Protein AF-A0AAD4T5L2-F1 (afdb_monomer)

Organism: NCBI:txid357466

Secondary structure (DSSP, 8-state):
--SS-HHHHHHHHHHHHHTTSS-HHHHHHHHHHHHHHHHHTTTTT--S--GGGGGGTT-HHHHHHHHHHHHHH-------SSTTS---SPPTT-S-----STTTT-HHHHH-TTBSBSS--SS---SS-TTTTHHHHHTT--TTS-------------S------------------

Sequence (177 aa):
MVPFRYEKFLEDLIFLVESGDIPMSRIDDAVERILRVKFIAGLFEHPLTDRSLLDTMGSKIHREFAREAVRKSLVLLKNGKDPNKPFLPLDRSARRILVAGSHADDLGYQCGGWTMTWHGSSGNITTGMLYRFYCKELLKLKPEDEYFCYCLFGKFFKDKPVLQCRKRTISSNIVPI

Solvent-accessible surface area (backbone atoms only — not comparable to full-atom values): 11724 Å² total; per-residue (Å²): 136,75,90,79,62,48,66,62,51,48,54,56,50,51,51,34,40,77,72,56,80,38,54,67,70,61,52,50,55,54,50,49,56,53,49,51,52,40,59,77,68,41,40,82,84,52,75,64,86,69,73,85,54,58,71,61,64,83,23,70,67,61,43,55,51,52,54,49,50,54,64,69,66,63,78,85,87,75,54,57,92,46,93,92,50,65,55,68,81,73,73,88,82,60,92,75,81,90,48,55,67,90,45,25,88,18,50,16,62,72,63,33,52,72,45,101,39,72,77,29,51,74,38,84,72,65,89,84,66,78,59,83,47,62,62,47,58,78,66,73,63,57,98,86,54,94,80,42,39,65,60,89,69,91,72,93,76,80,86,80,80,86,75,81,79,81,78,82,78,83,77,91,73,87,77,92,130

InterPro domains:
  IPR017853 Glycoside hydrolase superfamily [SSF51445] (1-73)
  IPR036881 Glycoside hydrolase family 3 C-terminal domain superfamily [G3DSA:3.40.50.1700] (60-141)
  IPR036881 Glycoside hydrolase family 3 C-terminal domain superfamily [SSF52279] (74-128)
  IPR036962 Glycoside hydrolase, family 3, N-terminal domain superfamily [G3DSA:3.20.20.300] (1-58)
  IPR051915 Cellulose Degradation Glycosyl Hydrolase 3 [PTHR30620] (1-129)

pLDDT: mean 75.11, std 26.88, range [22.42, 98.75]

Structure (mmCIF, N/CA/C/O backbone):
data_AF-A0AAD4T5L2-F1
#
_entry.id   AF-A0AAD4T5L2-F1
#
loop_
_atom_site.group_PDB
_atom_site.id
_atom_site.type_symbol
_atom_site.label_atom_id
_atom_site.label_alt_id
_atom_site.label_comp_id
_atom_site.label_asym_id
_atom_site.label_entity_id
_atom_site.label_seq_id
_atom_site.pdbx_PDB_ins_code
_atom_site.Cartn_x
_atom_site.Cartn_y
_atom_site.Cartn_z
_atom_site.occupancy
_atom_site.B_iso_or_equiv
_atom_site.auth_seq_id
_atom_site.auth_comp_id
_atom_site.auth_asym_id
_atom_site.auth_atom_id
_atom_site.pdbx_PDB_model_num
ATOM 1 N N . MET A 1 1 ? -9.424 9.076 10.962 1.00 91.31 1 MET A N 1
ATOM 2 C CA . MET A 1 1 ? -8.771 8.085 11.845 1.00 91.31 1 MET A CA 1
ATOM 3 C C . MET A 1 1 ? -7.844 8.857 12.760 1.00 91.31 1 MET A C 1
ATOM 5 O O . MET A 1 1 ? -7.012 9.582 12.234 1.00 91.31 1 MET A O 1
ATOM 9 N N . VAL A 1 2 ? -8.044 8.797 14.077 1.00 96.06 2 VAL A N 1
ATOM 10 C CA . VAL A 1 2 ? -7.238 9.543 15.059 1.00 96.06 2 VAL A CA 1
ATOM 11 C C . VAL A 1 2 ? -6.119 8.621 15.559 1.00 96.06 2 VAL A C 1
ATOM 13 O O . VAL A 1 2 ? -6.436 7.664 16.256 1.00 96.06 2 VAL A O 1
ATOM 16 N N . PRO A 1 3 ? -4.840 8.851 15.201 1.00 96.69 3 PRO A N 1
ATOM 17 C CA . PRO A 1 3 ? -3.765 7.915 15.544 1.00 96.69 3 PRO A CA 1
ATOM 18 C C . PRO A 1 3 ? -3.041 8.239 16.860 1.00 96.69 3 PRO A C 1
ATOM 20 O O . PRO A 1 3 ? -2.418 7.352 17.427 1.00 96.69 3 PRO A O 1
ATOM 23 N N . PHE A 1 4 ? -3.095 9.489 17.343 1.00 97.06 4 PHE A N 1
ATOM 24 C CA . PHE A 1 4 ? -2.273 9.935 18.484 1.00 97.06 4 PHE A CA 1
ATOM 25 C C . PHE A 1 4 ? -3.088 10.425 19.683 1.00 97.06 4 PHE A C 1
ATOM 27 O O . PHE A 1 4 ? -2.778 10.088 20.816 1.00 97.06 4 PHE A O 1
ATOM 34 N N . ARG A 1 5 ? -4.142 11.218 19.455 1.00 97.38 5 ARG A N 1
ATOM 35 C CA . ARG A 1 5 ? -4.942 11.847 20.523 1.00 97.38 5 ARG A CA 1
ATOM 36 C C . ARG A 1 5 ? -6.268 11.120 20.750 1.00 97.38 5 ARG A C 1
ATOM 38 O O . ARG A 1 5 ? -7.320 11.753 20.763 1.00 97.38 5 ARG A O 1
ATOM 45 N N . TYR A 1 6 ? -6.224 9.792 20.834 1.00 97.69 6 TYR A N 1
ATOM 46 C CA . TYR A 1 6 ? -7.439 8.981 20.935 1.00 97.69 6 TYR A CA 1
ATOM 47 C C . TYR A 1 6 ? -8.159 9.175 22.277 1.00 97.69 6 TYR A C 1
ATOM 49 O O . TYR A 1 6 ? -9.379 9.138 22.292 1.00 97.69 6 TYR A O 1
ATOM 57 N N . GLU A 1 7 ? -7.439 9.454 23.367 1.00 97.94 7 GLU A N 1
ATOM 58 C CA . GLU A 1 7 ? -8.030 9.707 24.694 1.00 97.94 7 GLU A CA 1
ATOM 59 C C . GLU A 1 7 ? -8.943 10.929 24.661 1.00 97.94 7 GLU A C 1
ATOM 61 O O . GLU A 1 7 ? -10.137 10.811 24.912 1.00 97.94 7 GLU A O 1
ATOM 66 N N . LYS A 1 8 ? -8.419 12.069 24.188 1.00 98.00 8 LYS A N 1
ATOM 67 C CA . LYS A 1 8 ? -9.228 13.277 23.999 1.00 98.00 8 LYS A CA 1
ATOM 68 C C . LYS A 1 8 ? -10.408 13.041 23.051 1.00 98.00 8 LYS A C 1
ATOM 70 O O . LYS A 1 8 ? -11.500 13.535 23.287 1.00 98.00 8 LYS A O 1
ATOM 75 N N . PHE A 1 9 ? -10.192 12.296 21.967 1.00 98.25 9 PHE A N 1
ATOM 76 C CA . PHE A 1 9 ? -11.279 11.967 21.047 1.00 98.25 9 PHE A CA 1
ATOM 77 C C . PHE A 1 9 ? -12.396 11.169 21.738 1.00 98.25 9 PHE A C 1
ATOM 79 O O . PHE A 1 9 ? -13.563 11.417 21.457 1.00 98.25 9 PHE A O 1
ATOM 86 N N . LEU A 1 10 ? -12.053 10.230 22.624 1.00 97.94 10 LEU A N 1
ATOM 87 C CA . LEU A 1 10 ? -13.030 9.457 23.389 1.00 97.94 10 LEU A CA 1
ATOM 88 C C . LEU A 1 10 ? -13.766 10.333 24.404 1.00 97.94 10 LEU A C 1
ATOM 90 O O . LEU A 1 10 ? -14.987 10.256 24.462 1.00 97.94 10 LEU A O 1
ATOM 94 N N . GLU A 1 11 ? -13.051 11.178 25.149 1.00 98.31 11 GLU A N 1
ATOM 95 C CA . GLU A 1 11 ? -13.644 12.132 26.098 1.00 98.31 11 GLU A CA 1
ATOM 96 C C . GLU A 1 11 ? -14.659 13.051 25.407 1.00 98.31 11 GLU A C 1
ATOM 98 O O . GLU A 1 11 ? -15.818 13.109 25.815 1.00 98.31 11 GLU A O 1
ATOM 103 N N . ASP A 1 12 ? -14.243 13.706 24.316 1.00 98.31 12 ASP A N 1
ATOM 104 C CA . ASP A 1 12 ? -15.096 14.614 23.547 1.00 98.31 12 ASP A CA 1
ATOM 105 C C . ASP A 1 12 ? -16.308 13.858 22.957 1.00 98.31 12 ASP A C 1
ATOM 107 O O . ASP A 1 12 ? -17.428 14.367 22.967 1.00 98.31 12 ASP A O 1
ATOM 111 N N . LEU A 1 13 ? -16.114 12.629 22.458 1.00 98.25 13 LEU A N 1
ATOM 112 C CA . LEU A 1 13 ? -17.194 11.825 21.879 1.00 98.25 13 LEU A CA 1
ATOM 113 C C . LEU A 1 13 ? -18.214 11.371 22.931 1.00 98.25 13 LEU A C 1
ATOM 115 O O . LEU A 1 13 ? -19.411 11.437 22.665 1.00 98.25 13 LEU A O 1
ATOM 119 N N . ILE A 1 14 ? -17.757 10.912 24.098 1.00 98.19 14 ILE A N 1
ATOM 120 C CA . ILE A 1 14 ? -18.635 10.510 25.205 1.00 98.19 14 ILE A CA 1
ATOM 121 C C . ILE A 1 14 ? -19.451 11.715 25.665 1.00 98.19 14 ILE A C 1
ATOM 123 O O . ILE A 1 14 ? -20.673 11.621 25.732 1.00 98.19 14 ILE A O 1
ATOM 127 N N . PHE A 1 15 ? -18.795 12.860 25.874 1.00 98.44 15 PHE A N 1
ATOM 128 C CA . PHE A 1 15 ? -19.468 14.096 26.261 1.00 98.44 15 PHE A CA 1
ATOM 129 C C . PHE A 1 15 ? -20.584 14.479 25.279 1.00 98.44 15 PHE A C 1
ATOM 131 O O . PHE A 1 15 ? -21.691 14.782 25.709 1.00 98.44 15 PHE A O 1
ATOM 138 N N . LEU A 1 16 ? -20.326 14.417 23.967 1.00 98.50 16 LEU A N 1
ATOM 139 C CA . LEU A 1 16 ? -21.318 14.751 22.936 1.00 98.50 16 LEU A CA 1
ATOM 140 C C . LEU A 1 16 ? -22.499 13.770 22.876 1.00 98.50 16 LEU A C 1
ATOM 142 O O . LEU A 1 16 ? -23.595 14.134 22.453 1.00 98.50 16 LEU A O 1
ATOM 146 N N . VAL A 1 17 ? -22.283 12.511 23.254 1.00 98.31 17 VAL A N 1
ATOM 147 C CA . VAL A 1 17 ? -23.362 11.522 23.355 1.00 98.31 17 VAL A CA 1
ATOM 148 C C . VAL A 1 17 ? -24.198 11.774 24.610 1.00 98.31 17 VAL A C 1
ATOM 150 O O . VAL A 1 17 ? -25.425 11.772 24.540 1.00 98.31 17 VAL A O 1
ATOM 153 N N . GLU A 1 18 ? -23.548 12.045 25.743 1.00 98.06 18 GLU A N 1
ATOM 154 C CA . GLU A 1 18 ? -24.206 12.346 27.021 1.00 98.06 18 GLU A CA 1
ATOM 155 C C . GLU A 1 18 ? -24.965 13.682 26.997 1.00 98.06 18 GLU A C 1
ATOM 157 O O . GLU A 1 18 ? -26.032 13.788 27.602 1.00 98.06 18 GLU A O 1
ATOM 162 N N . SER A 1 19 ? -24.467 14.683 26.262 1.00 97.94 19 SER A N 1
ATOM 163 C CA . SER A 1 19 ? -25.152 15.966 26.044 1.00 97.94 19 SER A CA 1
ATOM 164 C C . SER A 1 19 ? -26.348 15.859 25.089 1.00 97.94 19 SER A C 1
ATOM 166 O O . SER A 1 19 ? -27.165 16.778 25.026 1.00 97.94 19 SER A O 1
ATOM 168 N N . GLY A 1 20 ? -26.469 14.749 24.353 1.00 97.62 20 GLY A N 1
ATOM 169 C CA . GLY A 1 20 ? -27.510 14.525 23.349 1.00 97.62 20 GLY A CA 1
ATOM 170 C C . GLY A 1 20 ? 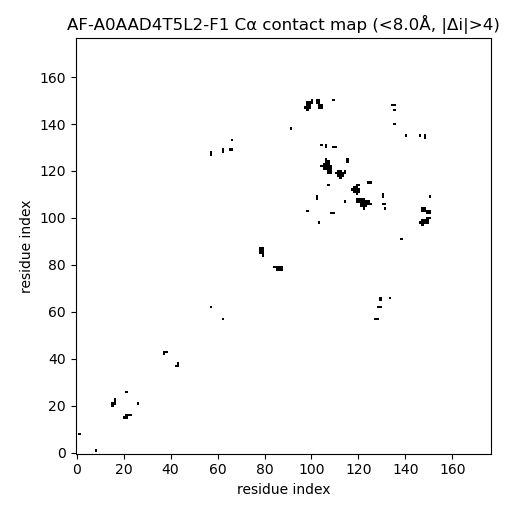-27.221 15.145 21.978 1.00 97.62 20 GLY A C 1
ATOM 171 O O . GLY A 1 20 ? -28.047 15.007 21.074 1.00 97.62 20 GLY A O 1
ATOM 172 N N . ASP A 1 21 ? -26.057 15.776 21.788 1.00 98.38 21 ASP A N 1
ATOM 173 C CA . ASP A 1 21 ? -25.636 16.332 20.495 1.00 98.38 21 ASP A CA 1
ATOM 174 C C . ASP A 1 21 ? -25.391 15.230 19.450 1.00 98.38 21 ASP A C 1
ATOM 176 O O . ASP A 1 21 ? -25.604 15.428 18.249 1.00 98.38 21 ASP A O 1
ATOM 180 N N . ILE A 1 22 ? -24.967 14.043 19.900 1.00 98.25 22 ILE A N 1
ATOM 181 C CA . ILE A 1 22 ? -24.859 12.832 19.085 1.00 98.25 22 ILE A CA 1
ATOM 182 C C . ILE A 1 22 ? -25.854 11.790 19.609 1.00 98.25 22 ILE A C 1
ATOM 184 O O . ILE A 1 22 ? -25.686 11.279 20.715 1.00 98.25 22 ILE A O 1
ATOM 188 N N . PRO A 1 23 ? -26.870 11.397 18.819 1.00 98.38 23 PRO A N 1
ATOM 189 C CA . PRO A 1 23 ? -27.827 10.394 19.262 1.00 98.38 23 PRO A CA 1
ATOM 190 C C . PRO A 1 23 ? -27.178 9.006 19.344 1.00 98.38 23 PRO A C 1
ATOM 192 O O . PRO A 1 23 ? -26.398 8.627 18.467 1.00 98.38 23 PRO A O 1
ATOM 195 N N . MET A 1 24 ? -27.578 8.199 20.333 1.00 98.38 24 MET A N 1
ATOM 196 C CA . MET A 1 24 ? -27.096 6.815 20.489 1.00 98.38 24 MET A CA 1
ATOM 197 C C . MET A 1 24 ? -27.285 5.961 19.232 1.00 98.38 24 MET A C 1
ATOM 199 O O . MET A 1 24 ? -26.399 5.190 18.879 1.00 98.38 24 MET A O 1
ATOM 203 N N . SER A 1 25 ? -28.361 6.182 18.472 1.00 98.56 25 SER A N 1
ATOM 204 C CA . SER A 1 25 ? -28.602 5.491 17.197 1.00 98.56 25 SER A CA 1
ATOM 205 C C . SER A 1 25 ? -27.483 5.698 16.168 1.00 98.56 25 SER A C 1
ATOM 207 O O . SER A 1 25 ? -27.239 4.831 15.329 1.00 98.56 25 SER A O 1
ATOM 209 N N . ARG A 1 26 ? -26.764 6.828 16.231 1.00 98.50 26 ARG A N 1
ATOM 210 C CA . ARG A 1 26 ? -25.598 7.093 15.380 1.00 98.50 26 ARG A CA 1
ATOM 211 C C . ARG A 1 26 ? -24.377 6.281 15.808 1.00 98.50 26 ARG A C 1
ATOM 213 O O . ARG A 1 26 ? -23.588 5.892 14.942 1.00 98.50 26 ARG A O 1
ATOM 220 N N . ILE A 1 27 ? -24.213 6.056 17.112 1.00 98.50 27 ILE A N 1
ATOM 221 C CA . ILE A 1 27 ? -23.166 5.192 17.666 1.00 98.50 27 ILE A CA 1
ATOM 222 C C . ILE A 1 27 ? -23.470 3.739 17.308 1.00 98.50 27 ILE A C 1
ATOM 224 O O . ILE A 1 27 ? -22.590 3.058 16.784 1.00 98.50 27 ILE A O 1
ATOM 228 N N . ASP A 1 28 ? -24.719 3.310 17.477 1.00 98.69 28 ASP A N 1
ATOM 229 C CA . ASP A 1 28 ? -25.162 1.954 17.158 1.00 98.69 28 ASP A CA 1
ATOM 230 C C . ASP A 1 28 ? -24.956 1.623 15.672 1.00 98.69 28 ASP A C 1
ATOM 232 O O . ASP A 1 28 ? -24.330 0.610 15.370 1.00 98.69 28 ASP A O 1
ATOM 236 N N . ASP A 1 29 ? -25.349 2.501 14.733 1.00 98.75 29 ASP A N 1
ATOM 237 C CA . ASP A 1 29 ? -25.090 2.297 13.291 1.00 98.75 29 ASP A CA 1
ATOM 238 C C . ASP A 1 29 ? -23.583 2.196 12.982 1.00 98.75 29 ASP A C 1
ATOM 240 O O . ASP A 1 29 ? -23.152 1.350 12.191 1.00 98.75 29 ASP A O 1
ATOM 244 N N . ALA A 1 30 ? -22.751 3.031 13.615 1.00 98.56 30 ALA A N 1
ATOM 245 C CA . ALA A 1 30 ? -21.305 2.993 13.407 1.00 98.56 30 ALA A CA 1
ATOM 246 C C . ALA A 1 30 ? -20.684 1.691 13.942 1.00 98.56 30 ALA A C 1
ATOM 248 O O . ALA A 1 30 ? -19.882 1.057 13.248 1.00 98.56 30 ALA A O 1
ATOM 249 N N . VAL A 1 31 ? -21.066 1.276 15.153 1.00 98.56 31 VAL A N 1
ATOM 250 C CA . VAL A 1 31 ? -20.590 0.042 15.787 1.00 98.56 31 VAL A CA 1
ATOM 251 C C . VAL A 1 31 ? -21.088 -1.179 15.021 1.00 98.56 31 VAL A C 1
ATOM 253 O O . VAL A 1 31 ? -20.289 -2.074 14.749 1.00 98.56 31 VAL A O 1
ATOM 256 N N . GLU A 1 32 ? -22.348 -1.198 14.584 1.00 98.69 32 GLU A N 1
ATOM 257 C CA . GLU A 1 32 ? -22.917 -2.289 13.791 1.00 98.69 32 GLU A CA 1
ATOM 258 C C . GLU A 1 32 ? -22.115 -2.507 12.503 1.00 98.69 32 GLU A C 1
ATOM 260 O O . GLU A 1 32 ? -21.731 -3.635 12.194 1.00 98.69 32 GLU A O 1
ATOM 265 N N . ARG A 1 33 ? -21.773 -1.438 11.773 1.00 98.62 33 ARG A N 1
ATOM 266 C CA . ARG A 1 33 ? -20.951 -1.534 10.552 1.00 98.62 33 ARG A CA 1
ATOM 267 C C . ARG A 1 33 ? -19.551 -2.075 10.835 1.00 98.62 33 ARG A C 1
ATOM 269 O O . ARG A 1 33 ? -19.053 -2.895 10.062 1.00 98.62 33 ARG A O 1
ATOM 276 N N . ILE A 1 34 ? -18.922 -1.640 11.929 1.00 98.56 34 ILE A N 1
ATOM 277 C CA . ILE A 1 34 ? -17.593 -2.122 12.335 1.00 98.56 34 ILE A CA 1
ATOM 278 C C . ILE A 1 34 ? -17.656 -3.608 12.697 1.00 98.56 34 ILE A C 1
ATOM 280 O O . ILE A 1 34 ? -16.848 -4.396 12.203 1.00 98.56 34 ILE A O 1
ATOM 284 N N . LEU A 1 35 ? -18.615 -4.005 13.536 1.00 98.62 35 LEU A N 1
ATOM 285 C CA . LEU A 1 35 ? -18.779 -5.391 13.968 1.00 98.62 35 LEU A CA 1
ATOM 286 C C . LEU A 1 35 ? -19.148 -6.301 12.798 1.00 98.62 35 LEU A C 1
ATOM 288 O O . LEU A 1 35 ? -18.556 -7.367 12.662 1.00 98.62 35 LEU A O 1
ATOM 292 N N . ARG A 1 36 ? -20.034 -5.859 11.900 1.00 98.56 36 ARG A N 1
ATOM 293 C CA . ARG A 1 36 ? -20.406 -6.597 10.687 1.00 98.56 36 ARG A CA 1
ATOM 294 C C . ARG A 1 36 ? -19.180 -6.967 9.857 1.00 98.56 36 ARG A C 1
ATOM 296 O O . ARG A 1 36 ? -19.035 -8.125 9.483 1.00 98.56 36 ARG A O 1
ATOM 303 N N . VAL A 1 37 ? -18.277 -6.017 9.600 1.00 98.44 37 VAL A N 1
ATOM 304 C CA . VAL A 1 37 ? -17.039 -6.298 8.850 1.00 98.44 37 VAL A CA 1
ATOM 305 C C . VAL A 1 37 ? -16.133 -7.265 9.615 1.00 98.44 37 VAL A C 1
ATOM 307 O O . VAL A 1 37 ? -15.583 -8.174 9.001 1.00 98.44 37 VAL A O 1
ATOM 310 N N . LYS A 1 38 ? -16.008 -7.126 10.943 1.00 98.31 38 LYS A N 1
ATOM 311 C CA . LYS A 1 38 ? -15.204 -8.047 11.767 1.00 98.31 38 LYS A CA 1
ATOM 312 C C . LYS A 1 38 ? -15.739 -9.483 11.743 1.00 98.31 38 LYS A C 1
ATOM 314 O O . LYS A 1 38 ? -14.935 -10.405 11.645 1.00 98.31 38 LYS A O 1
ATOM 319 N N . PHE A 1 39 ? -17.060 -9.666 11.786 1.00 98.31 39 PHE A N 1
ATOM 320 C CA . PHE A 1 39 ? -17.694 -10.982 11.664 1.00 98.31 39 PHE A CA 1
ATOM 321 C C . PHE A 1 39 ? -17.537 -11.568 10.258 1.00 98.31 39 PHE A C 1
ATOM 323 O O . PHE A 1 39 ? -17.114 -12.708 10.124 1.00 98.31 39 PHE A O 1
ATOM 330 N N . ILE A 1 40 ? -17.802 -10.788 9.202 1.00 98.06 40 ILE A N 1
ATOM 331 C CA . ILE A 1 40 ? -17.638 -11.255 7.811 1.00 98.06 40 ILE A CA 1
ATOM 332 C C . ILE A 1 40 ? -16.184 -11.661 7.526 1.00 98.06 40 ILE A C 1
ATOM 334 O O . ILE A 1 40 ? -15.946 -12.625 6.805 1.00 98.06 40 ILE A O 1
ATOM 338 N N . ALA A 1 41 ? -15.213 -10.942 8.091 1.00 97.31 41 ALA A N 1
ATOM 339 C CA . ALA A 1 41 ? -13.794 -11.248 7.939 1.00 97.31 41 ALA A CA 1
ATOM 340 C C . ALA A 1 41 ? -13.312 -12.439 8.795 1.00 97.31 41 ALA A C 1
ATOM 342 O O . ALA A 1 41 ? -12.141 -12.797 8.693 1.00 97.31 41 ALA A O 1
ATOM 343 N N . GLY A 1 42 ? -14.165 -13.026 9.647 1.00 97.44 42 GLY A N 1
ATOM 344 C CA . GLY A 1 42 ? -13.790 -14.126 10.546 1.00 97.44 42 GLY A CA 1
ATOM 345 C C . GLY A 1 42 ? -12.795 -13.725 11.641 1.00 97.44 42 GLY A C 1
ATOM 346 O O . GLY A 1 42 ? -12.029 -14.556 12.127 1.00 97.44 42 GLY A O 1
ATOM 347 N N . LEU A 1 43 ? -12.744 -12.436 12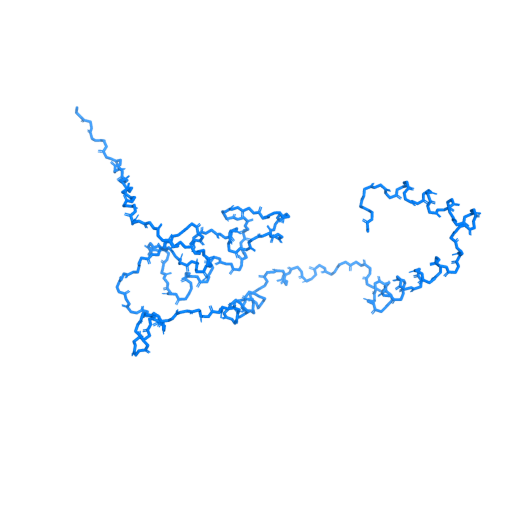.007 1.00 97.44 43 LEU A N 1
ATOM 348 C CA . LEU A 1 43 ? -11.741 -11.918 12.945 1.00 97.44 43 LEU A CA 1
ATOM 3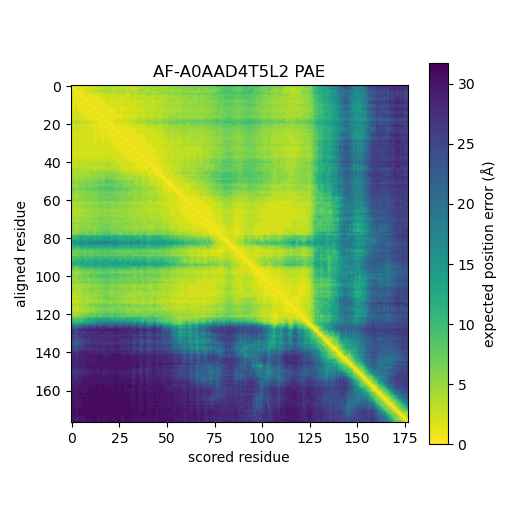49 C C . LEU A 1 43 ? -11.968 -12.417 14.382 1.00 97.44 43 LEU A C 1
ATOM 351 O O . LEU A 1 43 ? -11.036 -12.417 15.182 1.00 97.44 43 LEU A O 1
ATOM 355 N N . PHE A 1 44 ? -13.193 -12.827 14.723 1.00 97.56 44 PHE A N 1
ATOM 356 C CA . PHE A 1 44 ? -13.507 -13.395 16.036 1.00 97.56 44 PHE A CA 1
ATOM 357 C C . PHE A 1 44 ? -13.055 -14.858 16.151 1.00 97.56 44 PHE A C 1
ATOM 359 O O . PHE A 1 44 ? -12.613 -15.274 17.219 1.00 97.56 44 PHE A O 1
ATOM 366 N N . GLU A 1 45 ? -13.102 -15.615 15.054 1.00 97.62 45 GLU A N 1
ATOM 367 C CA . GLU A 1 45 ? -12.645 -17.005 14.967 1.00 97.62 45 GLU A CA 1
ATOM 368 C C . GLU A 1 45 ? -11.120 -17.094 14.824 1.00 97.62 45 GLU A C 1
ATOM 370 O O . GLU A 1 45 ? -10.481 -17.973 15.407 1.00 97.62 45 GLU A O 1
ATOM 375 N N . HIS A 1 46 ? -10.523 -16.158 14.081 1.00 96.25 46 HIS A N 1
ATOM 376 C CA . HIS A 1 46 ? -9.085 -16.095 13.813 1.00 96.25 46 HIS A CA 1
ATOM 377 C C . HIS A 1 46 ? -8.490 -14.734 14.220 1.00 96.25 46 HIS A C 1
ATOM 379 O O . HIS A 1 46 ? -8.074 -13.948 13.366 1.00 96.25 46 HIS A O 1
ATOM 385 N N . PRO A 1 47 ? -8.415 -14.428 15.530 1.00 95.56 47 PRO A N 1
ATOM 386 C CA . PRO A 1 47 ? -7.981 -13.113 16.010 1.00 95.56 47 PRO A CA 1
ATOM 387 C C . PRO A 1 47 ? -6.468 -12.879 15.906 1.00 95.56 47 PRO A C 1
ATOM 389 O O . PRO A 1 47 ? -6.004 -11.750 16.070 1.00 95.56 47 PRO A O 1
ATOM 392 N N . LEU A 1 48 ? -5.683 -13.935 15.674 1.00 96.12 48 LEU A N 1
ATOM 393 C CA . LEU A 1 48 ? -4.223 -13.892 15.629 1.00 96.12 48 LEU A CA 1
ATOM 394 C C . LEU A 1 48 ? -3.701 -14.219 14.232 1.00 96.12 48 LEU A C 1
ATOM 396 O O . LEU A 1 48 ? -4.332 -14.934 13.459 1.00 96.12 48 LEU A O 1
ATOM 400 N N . THR A 1 49 ? -2.506 -13.709 13.934 1.00 93.69 49 THR A N 1
ATOM 401 C CA . THR A 1 49 ? -1.835 -13.977 12.660 1.00 93.69 49 THR A CA 1
ATOM 402 C C . THR A 1 49 ? -1.375 -15.431 12.557 1.00 93.69 49 THR A C 1
ATOM 404 O O . THR A 1 49 ? -0.844 -15.993 13.521 1.00 93.69 49 THR A O 1
ATOM 407 N N . ASP A 1 50 ? -1.512 -16.015 11.369 1.00 94.19 50 ASP A N 1
ATOM 408 C CA . ASP A 1 50 ? -0.925 -17.310 11.052 1.00 94.19 50 ASP A CA 1
ATOM 409 C C . ASP A 1 50 ? 0.545 -17.140 10.642 1.00 94.19 50 ASP A C 1
ATOM 411 O O . ASP A 1 50 ? 0.880 -16.592 9.589 1.00 94.19 50 ASP A O 1
ATOM 415 N N . ARG A 1 51 ? 1.447 -17.638 11.491 1.00 93.44 51 ARG A N 1
ATOM 416 C CA . ARG A 1 51 ? 2.895 -17.578 11.256 1.00 93.44 51 ARG A CA 1
ATOM 417 C C . ARG A 1 51 ? 3.357 -18.501 10.128 1.00 93.44 51 ARG A C 1
ATOM 419 O O . ARG A 1 51 ? 4.451 -18.284 9.616 1.00 93.44 51 ARG A O 1
ATOM 426 N N . SER A 1 52 ? 2.552 -19.484 9.718 1.00 95.19 52 SER A N 1
ATOM 427 C CA . SER A 1 52 ? 2.873 -20.357 8.582 1.00 95.19 52 SER A CA 1
ATOM 428 C C . SER A 1 52 ? 2.965 -19.580 7.260 1.00 95.19 52 SER A C 1
ATOM 430 O O . SER A 1 52 ? 3.680 -19.979 6.344 1.00 95.19 52 SER A O 1
ATOM 432 N N . LEU A 1 53 ? 2.310 -18.416 7.181 1.00 92.38 53 LEU A N 1
ATOM 433 C CA . LEU A 1 53 ? 2.257 -17.585 5.981 1.00 92.38 53 LEU A CA 1
ATOM 434 C C . LEU A 1 53 ? 3.481 -16.680 5.795 1.00 92.38 53 LEU A C 1
ATOM 436 O O . LEU A 1 53 ? 3.553 -15.974 4.790 1.00 92.38 53 LEU A O 1
ATOM 440 N N . LEU A 1 54 ? 4.451 -16.669 6.714 1.00 89.19 54 LEU A N 1
ATOM 441 C CA . LEU A 1 54 ? 5.615 -15.778 6.620 1.00 89.19 54 LEU A CA 1
ATOM 442 C C . LEU A 1 54 ? 6.401 -15.963 5.314 1.00 89.19 54 LEU A C 1
ATOM 444 O O . LEU A 1 54 ? 6.808 -14.973 4.705 1.00 89.19 54 LEU A O 1
ATOM 448 N N . ASP A 1 55 ? 6.514 -17.198 4.827 1.00 88.94 55 ASP A N 1
ATOM 449 C CA . ASP A 1 55 ? 7.218 -17.523 3.579 1.00 88.94 55 ASP A CA 1
ATOM 450 C C . ASP A 1 55 ? 6.505 -16.994 2.320 1.00 88.94 55 ASP A C 1
ATOM 452 O O . ASP A 1 55 ? 7.090 -16.918 1.234 1.00 88.94 55 ASP A O 1
ATOM 456 N N . THR A 1 56 ? 5.237 -16.581 2.442 1.00 89.25 56 THR A N 1
ATOM 457 C CA . THR A 1 56 ? 4.508 -15.936 1.340 1.00 89.25 56 THR A CA 1
ATOM 458 C C . THR A 1 56 ? 4.996 -14.506 1.088 1.00 89.25 56 THR A C 1
ATOM 460 O O . THR A 1 56 ? 4.884 -13.999 -0.039 1.00 89.25 56 THR A O 1
ATOM 463 N N . MET A 1 57 ? 5.583 -13.850 2.097 1.00 85.38 57 MET A N 1
ATOM 464 C CA . MET A 1 57 ? 6.090 -12.489 1.963 1.00 85.38 57 MET A CA 1
ATOM 465 C C . MET A 1 57 ? 7.263 -12.445 0.990 1.00 85.38 57 MET A C 1
ATOM 467 O O . MET A 1 57 ? 8.283 -13.108 1.154 1.00 85.38 57 MET A O 1
ATOM 471 N N . GLY A 1 58 ? 7.106 -11.649 -0.067 1.00 79.38 58 GLY A N 1
ATOM 472 C CA . GLY A 1 58 ? 8.118 -11.534 -1.110 1.00 79.38 58 GLY A CA 1
ATOM 473 C C . GLY A 1 58 ? 8.381 -12.838 -1.867 1.00 79.38 58 GLY A C 1
ATOM 474 O O . GLY A 1 58 ? 9.437 -12.935 -2.484 1.00 79.38 58 GLY A O 1
ATOM 475 N N . SER A 1 59 ? 7.472 -13.822 -1.847 1.00 86.44 59 SER A N 1
ATOM 476 C CA . SER A 1 59 ? 7.645 -15.117 -2.522 1.00 86.44 59 SER A CA 1
ATOM 477 C C . SER A 1 59 ? 7.972 -14.980 -4.019 1.00 86.44 59 SER A C 1
ATOM 479 O O . SER A 1 59 ? 7.653 -13.981 -4.672 1.00 86.44 59 SER A O 1
ATOM 481 N N . LYS A 1 60 ? 8.601 -16.009 -4.606 1.00 85.56 60 LYS A N 1
ATOM 482 C CA . LYS A 1 60 ? 8.955 -16.009 -6.038 1.00 85.56 60 LYS A CA 1
ATOM 483 C C . LYS A 1 60 ? 7.728 -15.800 -6.933 1.00 85.56 60 LYS A C 1
ATOM 485 O O . LYS A 1 60 ? 7.809 -15.028 -7.882 1.00 85.56 60 LYS A O 1
ATOM 490 N N . ILE A 1 61 ? 6.605 -16.424 -6.581 1.00 90.62 61 ILE A N 1
ATOM 491 C CA . ILE A 1 61 ? 5.337 -16.328 -7.315 1.00 90.62 61 ILE A CA 1
ATOM 492 C C . ILE A 1 61 ? 4.843 -14.874 -7.341 1.00 90.62 61 ILE A C 1
ATOM 494 O O . ILE A 1 61 ? 4.559 -14.338 -8.411 1.00 90.62 61 ILE A O 1
ATOM 498 N N . HIS A 1 62 ? 4.830 -14.189 -6.191 1.00 86.06 62 HIS A N 1
ATOM 499 C CA . HIS A 1 62 ? 4.443 -12.775 -6.123 1.00 86.06 62 HIS A CA 1
ATOM 500 C C . HIS A 1 62 ? 5.387 -11.879 -6.938 1.00 86.06 62 HIS A C 1
ATOM 502 O O . HIS A 1 62 ? 4.939 -10.942 -7.600 1.00 86.06 62 HIS A O 1
ATOM 508 N N . ARG A 1 63 ? 6.693 -12.184 -6.948 1.00 81.31 63 ARG A N 1
ATOM 509 C CA . ARG A 1 63 ? 7.675 -11.438 -7.751 1.00 81.31 63 ARG A CA 1
ATOM 510 C C . ARG A 1 63 ? 7.494 -11.648 -9.254 1.00 81.31 63 ARG A C 1
ATOM 512 O O . ARG A 1 63 ? 7.627 -10.693 -10.016 1.00 81.31 63 ARG A O 1
ATOM 519 N N . GLU A 1 64 ? 7.191 -12.867 -9.691 1.00 84.88 64 GLU A N 1
ATOM 520 C CA . GLU A 1 64 ? 6.908 -13.172 -11.098 1.00 84.88 64 GLU A CA 1
ATOM 521 C C . GLU A 1 64 ? 5.643 -12.446 -11.576 1.00 84.88 64 GLU A C 1
ATOM 523 O O . GLU A 1 64 ? 5.675 -11.803 -12.630 1.00 84.88 64 GLU A O 1
ATOM 528 N N . PHE A 1 65 ? 4.584 -12.446 -10.758 1.00 85.25 65 PHE A N 1
ATOM 529 C CA . PHE A 1 65 ? 3.353 -11.706 -11.037 1.00 85.25 65 PHE A CA 1
ATOM 530 C C . PHE A 1 65 ? 3.594 -10.195 -11.120 1.00 85.25 65 PHE A C 1
ATOM 532 O O . PHE A 1 65 ? 3.219 -9.543 -12.093 1.00 85.25 65 PHE A O 1
ATOM 539 N N . ALA A 1 66 ? 4.297 -9.618 -10.147 1.00 81.75 66 ALA A N 1
ATOM 540 C CA . ALA A 1 66 ? 4.589 -8.192 -10.169 1.00 81.75 66 ALA A CA 1
ATOM 541 C C . ALA A 1 66 ? 5.532 -7.805 -11.332 1.00 81.75 66 ALA A C 1
ATOM 543 O O . ALA A 1 66 ? 5.369 -6.740 -11.926 1.00 81.75 66 ALA A O 1
ATOM 544 N N . ARG A 1 67 ? 6.438 -8.693 -11.771 1.00 81.62 67 ARG A N 1
ATOM 545 C CA . ARG A 1 67 ? 7.221 -8.505 -13.009 1.00 81.62 67 ARG A CA 1
ATOM 546 C C . ARG A 1 67 ? 6.344 -8.487 -14.264 1.00 81.62 67 ARG A C 1
ATOM 548 O O . ARG A 1 67 ? 6.682 -7.820 -15.244 1.00 81.62 67 ARG A O 1
ATOM 555 N N . GLU A 1 68 ? 5.276 -9.274 -14.293 1.00 83.50 68 GLU A N 1
ATOM 556 C CA . GLU A 1 68 ? 4.291 -9.239 -15.373 1.00 83.50 68 GLU A CA 1
ATOM 557 C C . GLU A 1 68 ? 3.484 -7.937 -15.347 1.00 83.50 68 GLU A C 1
ATOM 559 O O . GLU A 1 68 ? 3.345 -7.295 -16.389 1.00 83.50 68 GLU A O 1
ATOM 564 N N . ALA A 1 69 ? 3.031 -7.503 -14.169 1.00 83.81 69 ALA A N 1
ATOM 565 C CA . ALA A 1 69 ? 2.335 -6.231 -13.999 1.00 83.81 69 ALA A CA 1
ATOM 566 C C . ALA A 1 69 ? 3.192 -5.050 -14.483 1.00 83.81 69 ALA A C 1
ATOM 568 O O . ALA A 1 69 ? 2.707 -4.241 -15.269 1.00 83.81 69 ALA A O 1
ATOM 569 N N . VAL A 1 70 ? 4.483 -5.013 -14.121 1.00 84.06 70 VAL A N 1
ATOM 570 C CA . VAL A 1 70 ? 5.434 -4.003 -14.624 1.00 84.06 70 VAL A CA 1
ATOM 571 C C . VAL A 1 70 ? 5.538 -4.050 -16.148 1.00 84.06 70 VAL A C 1
ATOM 573 O O . VAL A 1 70 ? 5.482 -3.010 -16.791 1.00 84.06 70 VAL A O 1
ATOM 576 N N . ARG A 1 71 ? 5.640 -5.239 -16.762 1.00 81.69 71 ARG A N 1
ATOM 577 C CA . ARG A 1 71 ? 5.662 -5.375 -18.233 1.00 81.69 71 ARG A CA 1
ATOM 578 C C . ARG A 1 71 ? 4.414 -4.786 -18.886 1.00 81.69 71 ARG A C 1
ATOM 580 O O . ARG A 1 71 ? 4.529 -4.117 -19.908 1.00 81.69 71 ARG A O 1
ATOM 587 N N . LYS A 1 72 ? 3.243 -5.049 -18.304 1.00 87.38 72 LYS A N 1
ATOM 588 C CA . LYS A 1 72 ? 1.939 -4.609 -18.819 1.00 87.38 72 LYS A CA 1
ATOM 589 C C . LYS A 1 72 ? 1.640 -3.135 -18.535 1.00 87.38 72 LYS A C 1
ATOM 591 O O . LYS A 1 72 ? 0.832 -2.553 -19.249 1.00 87.38 72 LYS A O 1
ATOM 596 N N . SER A 1 73 ? 2.281 -2.523 -17.539 1.00 87.00 73 SER A N 1
ATOM 597 C CA . SER A 1 73 ? 2.079 -1.108 -17.204 1.00 87.00 73 SER A CA 1
ATOM 598 C C . SER A 1 73 ? 2.878 -0.141 -18.084 1.00 87.00 73 SER A C 1
ATOM 600 O O . SER A 1 73 ? 2.647 1.065 -18.023 1.00 87.00 73 SER A O 1
ATOM 602 N N . LEU A 1 74 ? 3.846 -0.627 -18.871 1.00 88.06 74 LEU A N 1
ATOM 603 C CA . LEU A 1 74 ? 4.665 0.226 -19.735 1.00 88.06 74 LEU A CA 1
ATOM 604 C C . LEU A 1 74 ? 3.848 0.764 -20.915 1.00 88.06 74 LEU A C 1
ATOM 606 O O . LEU A 1 74 ? 3.275 0.001 -21.690 1.00 88.06 74 LEU A O 1
ATOM 610 N N . VAL A 1 75 ? 3.871 2.085 -21.100 1.00 91.38 75 VAL A N 1
ATOM 611 C CA . VAL A 1 75 ? 3.234 2.763 -22.236 1.00 91.38 75 VAL A CA 1
ATOM 612 C C . VAL A 1 75 ? 4.306 3.225 -23.220 1.00 91.38 75 VAL A C 1
ATOM 614 O O . VAL A 1 75 ? 5.163 4.049 -22.894 1.00 91.38 75 VAL A O 1
ATOM 617 N N . LEU A 1 76 ? 4.265 2.701 -24.447 1.00 92.38 76 LEU A N 1
ATOM 618 C CA . LEU A 1 76 ? 5.205 3.068 -25.504 1.00 92.38 76 LEU A CA 1
ATOM 619 C C . LEU A 1 76 ? 4.780 4.382 -26.171 1.00 92.38 76 LEU A C 1
ATOM 621 O O . LEU A 1 76 ? 3.903 4.398 -27.026 1.00 92.38 76 LEU A O 1
ATOM 625 N N . LEU A 1 77 ? 5.430 5.486 -25.796 1.00 93.31 77 LEU A N 1
ATOM 626 C CA . LEU A 1 77 ? 5.107 6.817 -26.332 1.00 93.31 77 LEU A CA 1
ATOM 627 C C . LEU A 1 77 ? 5.751 7.105 -27.697 1.00 93.31 77 LEU A C 1
ATOM 629 O O . LEU A 1 77 ? 5.231 7.898 -28.476 1.00 93.31 77 LEU A O 1
ATOM 633 N N . LYS A 1 78 ? 6.910 6.501 -27.985 1.00 91.75 78 LYS A N 1
ATOM 634 C CA . LYS A 1 78 ? 7.649 6.687 -29.241 1.00 91.75 78 LYS A CA 1
ATOM 635 C C . LYS A 1 78 ? 8.535 5.479 -29.519 1.00 91.75 78 LYS A C 1
ATOM 637 O O . LYS A 1 78 ? 9.228 5.021 -28.615 1.00 91.75 78 LYS A O 1
ATOM 642 N N . ASN A 1 79 ? 8.569 5.015 -30.769 1.00 93.19 79 ASN A N 1
ATOM 643 C CA . ASN A 1 79 ? 9.375 3.862 -31.177 1.00 93.19 79 ASN A CA 1
ATOM 644 C C . ASN A 1 79 ? 10.247 4.145 -32.412 1.00 93.19 79 ASN A C 1
ATOM 646 O O . ASN A 1 79 ? 10.041 3.573 -33.475 1.00 93.19 79 ASN A O 1
ATOM 650 N N . GLY A 1 80 ? 11.225 5.038 -32.268 1.00 92.25 80 GLY A N 1
ATOM 651 C CA . GLY A 1 80 ? 12.075 5.488 -33.376 1.00 92.25 80 GLY A CA 1
ATOM 652 C C . GLY A 1 80 ? 11.683 6.870 -33.905 1.00 92.25 80 GLY A C 1
ATOM 653 O O . GLY A 1 80 ? 10.686 7.463 -33.489 1.00 92.25 80 GLY A O 1
ATOM 654 N N . LYS A 1 81 ? 12.538 7.446 -34.756 1.00 92.50 81 LYS A N 1
ATOM 655 C CA . LYS A 1 81 ? 12.246 8.711 -35.460 1.00 92.50 81 LYS A CA 1
ATOM 656 C C . LYS A 1 81 ? 11.562 8.469 -36.805 1.00 92.50 81 LYS A C 1
ATOM 658 O O . LYS A 1 81 ? 10.782 9.310 -37.229 1.00 92.50 81 LYS A O 1
ATOM 663 N N . ASP A 1 82 ? 11.881 7.348 -37.439 1.00 92.88 82 ASP A N 1
ATOM 664 C CA . ASP A 1 82 ? 11.336 6.921 -38.721 1.00 92.88 82 ASP A CA 1
ATOM 665 C C . ASP A 1 82 ? 10.196 5.917 -38.472 1.00 92.88 82 ASP A C 1
ATOM 667 O O . ASP A 1 82 ? 10.444 4.895 -37.824 1.00 92.88 82 ASP A O 1
ATOM 671 N N . PRO A 1 83 ? 8.968 6.176 -38.957 1.00 86.62 83 PRO A N 1
ATOM 672 C CA . PRO A 1 83 ? 7.844 5.247 -38.836 1.00 86.62 83 PRO A CA 1
ATOM 673 C C . PRO A 1 83 ? 8.106 3.863 -39.444 1.00 86.62 83 PRO A C 1
ATOM 675 O O . PRO A 1 83 ? 7.521 2.882 -38.993 1.00 86.62 83 PRO A O 1
ATOM 678 N N . ASN A 1 84 ? 8.995 3.768 -40.436 1.00 91.62 84 ASN A N 1
ATOM 679 C CA . ASN A 1 84 ? 9.297 2.523 -41.142 1.00 91.62 84 ASN A CA 1
ATOM 680 C C . ASN A 1 84 ? 10.441 1.727 -40.499 1.00 91.62 84 ASN A C 1
ATOM 682 O O . ASN A 1 84 ? 10.746 0.618 -40.939 1.00 91.62 84 ASN A O 1
ATOM 686 N N . LYS A 1 85 ? 11.093 2.273 -39.461 1.00 91.94 85 LYS A N 1
ATOM 687 C CA . LYS A 1 85 ? 12.228 1.633 -38.788 1.00 91.94 85 LYS A CA 1
ATOM 688 C C . LYS A 1 85 ? 12.073 1.696 -37.262 1.00 91.94 85 LYS A C 1
ATOM 690 O O . LYS A 1 85 ? 12.596 2.624 -36.632 1.00 91.94 85 LYS A O 1
ATOM 695 N N . PRO A 1 86 ? 11.380 0.714 -36.651 1.00 91.69 86 PRO A N 1
ATOM 696 C CA . PRO A 1 86 ? 11.183 0.682 -35.207 1.00 91.69 86 PRO A CA 1
ATOM 697 C C . PRO A 1 86 ? 12.515 0.500 -34.468 1.00 91.69 86 PRO A C 1
ATOM 699 O O . PRO A 1 86 ? 13.405 -0.218 -34.924 1.00 91.69 86 PRO A O 1
ATOM 702 N N . PHE A 1 87 ? 12.655 1.159 -33.316 1.00 91.12 87 PHE A N 1
ATOM 703 C CA . PHE A 1 87 ? 13.852 1.056 -32.471 1.00 91.12 87 PHE A CA 1
ATOM 704 C C . PHE A 1 87 ? 13.779 -0.118 -31.484 1.00 91.12 87 PHE A C 1
ATOM 706 O O . PHE A 1 87 ? 14.791 -0.734 -31.164 1.00 91.12 87 PHE A O 1
ATOM 713 N N . LEU A 1 88 ? 12.579 -0.414 -30.989 1.00 93.00 88 LEU A N 1
ATOM 714 C CA . LEU A 1 88 ? 12.274 -1.526 -30.101 1.00 93.00 88 LEU A CA 1
ATOM 715 C C . LEU A 1 88 ? 11.556 -2.640 -30.880 1.00 93.00 88 LEU A C 1
ATOM 717 O O . LEU A 1 88 ? 10.708 -2.321 -31.723 1.00 93.00 88 LEU A O 1
ATOM 721 N N . PRO A 1 89 ? 11.816 -3.922 -30.553 1.00 91.19 89 PRO A N 1
ATOM 722 C CA . PRO A 1 89 ? 12.675 -4.401 -29.461 1.00 91.19 89 PRO A CA 1
ATOM 723 C C . PRO A 1 89 ? 14.179 -4.275 -29.759 1.00 91.19 89 PRO A C 1
ATOM 725 O O . PRO A 1 89 ? 14.602 -4.358 -30.906 1.00 91.19 89 PRO A O 1
ATOM 728 N N . LEU A 1 90 ? 14.987 -4.096 -28.708 1.00 88.94 90 LEU A N 1
ATOM 729 C CA . LEU A 1 90 ? 16.447 -4.058 -28.830 1.00 88.94 90 LEU A CA 1
ATOM 730 C C . LEU A 1 90 ? 17.012 -5.441 -29.173 1.00 88.94 90 LEU A C 1
ATOM 732 O O . LEU A 1 90 ? 16.543 -6.461 -28.659 1.00 88.94 90 LEU A O 1
ATOM 736 N N . ASP A 1 91 ? 18.069 -5.451 -29.982 1.00 87.50 91 ASP A N 1
ATOM 737 C CA . ASP A 1 91 ? 18.830 -6.656 -30.290 1.00 87.50 91 ASP A CA 1
ATOM 738 C C . ASP A 1 91 ? 19.599 -7.146 -29.055 1.00 87.50 91 ASP A C 1
ATOM 740 O O . ASP A 1 91 ? 20.415 -6.433 -28.468 1.00 87.50 91 ASP A O 1
ATOM 744 N N . ARG A 1 92 ? 19.339 -8.396 -28.670 1.00 87.50 92 ARG A N 1
ATOM 745 C CA . ARG A 1 92 ? 19.990 -9.049 -27.529 1.00 87.50 92 ARG A CA 1
ATOM 746 C C . ARG A 1 92 ? 21.402 -9.541 -27.848 1.00 87.50 92 ARG A C 1
ATOM 748 O O . ARG A 1 92 ? 22.126 -9.887 -26.923 1.00 87.50 92 ARG A O 1
ATOM 755 N N . SER A 1 93 ? 21.784 -9.592 -29.124 1.00 90.81 93 SER A N 1
ATOM 756 C CA . SER A 1 93 ? 23.111 -10.017 -29.584 1.00 90.81 93 SER A CA 1
ATOM 757 C C . SER A 1 93 ? 24.126 -8.870 -29.673 1.00 90.81 93 SER A C 1
ATOM 759 O O . SER A 1 93 ? 25.285 -9.082 -30.035 1.00 90.81 93 SER A O 1
ATOM 761 N N . ALA A 1 94 ? 23.721 -7.650 -29.305 1.00 88.44 94 ALA A N 1
ATOM 762 C CA . ALA A 1 94 ? 24.596 -6.489 -29.304 1.00 88.44 94 ALA A CA 1
ATOM 763 C C . ALA A 1 94 ? 25.843 -6.721 -28.430 1.00 88.44 94 ALA A C 1
ATOM 765 O O . ALA A 1 94 ? 25.750 -6.990 -27.234 1.00 88.44 94 ALA A O 1
ATOM 766 N N . ARG A 1 95 ? 27.032 -6.540 -29.020 1.00 90.00 95 ARG A N 1
ATOM 767 C CA . ARG A 1 95 ? 28.327 -6.751 -28.344 1.00 90.00 95 ARG A CA 1
ATOM 768 C C . ARG A 1 95 ? 28.559 -5.812 -27.154 1.00 90.00 95 ARG A C 1
ATOM 770 O O . ARG A 1 95 ? 29.344 -6.127 -26.265 1.00 90.00 95 ARG A O 1
ATOM 777 N N . ARG A 1 96 ? 27.946 -4.625 -27.168 1.00 88.94 96 ARG A N 1
ATOM 778 C CA . ARG A 1 96 ? 28.076 -3.615 -26.113 1.00 88.94 96 ARG A CA 1
ATOM 779 C C . ARG A 1 96 ? 26.824 -2.753 -26.067 1.00 88.94 96 ARG A C 1
ATOM 781 O O . ARG A 1 96 ? 26.376 -2.270 -27.104 1.00 88.94 96 ARG A O 1
ATOM 788 N N . ILE A 1 97 ? 26.313 -2.517 -24.865 1.00 89.12 97 ILE A N 1
ATOM 789 C CA . ILE A 1 97 ? 25.164 -1.646 -24.619 1.00 89.12 97 ILE A CA 1
ATOM 790 C C . ILE A 1 97 ? 25.589 -0.605 -23.582 1.00 89.12 97 ILE A C 1
ATOM 792 O O . ILE A 1 97 ? 26.160 -0.957 -22.554 1.00 89.12 97 ILE A O 1
ATOM 796 N N . LEU A 1 98 ? 25.335 0.677 -23.862 1.00 85.81 98 LEU A N 1
ATOM 797 C CA . LEU A 1 98 ? 25.444 1.729 -22.854 1.00 85.81 98 LEU A CA 1
ATOM 798 C C . LEU A 1 98 ? 24.109 1.869 -22.163 1.00 85.81 98 LEU A C 1
ATOM 800 O O . LEU A 1 98 ? 23.053 1.887 -22.801 1.00 85.81 98 LEU A O 1
ATOM 804 N N . VAL A 1 99 ? 24.184 2.062 -20.861 1.00 84.12 99 VAL A N 1
ATOM 805 C CA . VAL A 1 99 ? 23.006 2.299 -20.091 1.00 84.12 99 VAL A CA 1
ATOM 806 C C . VAL A 1 99 ? 23.289 3.381 -19.037 1.00 84.12 99 VAL A C 1
ATOM 808 O O . VAL A 1 99 ? 24.422 3.506 -18.580 1.00 84.12 99 VAL A O 1
ATOM 811 N N . ALA A 1 100 ? 22.355 4.306 -18.811 1.00 86.00 100 ALA A N 1
ATOM 812 C CA . ALA A 1 100 ? 22.635 5.559 -18.106 1.00 86.00 100 ALA A CA 1
ATOM 813 C C . ALA A 1 100 ? 21.358 6.233 -17.571 1.00 86.00 100 ALA A C 1
ATOM 815 O O . ALA A 1 100 ? 20.239 5.798 -17.826 1.00 86.00 100 ALA A O 1
ATOM 816 N N . GLY A 1 101 ? 21.539 7.328 -16.829 1.00 89.62 101 GLY A N 1
ATOM 817 C CA . GLY A 1 101 ? 20.468 8.075 -16.165 1.00 89.62 101 GLY A CA 1
ATOM 818 C C . GLY A 1 101 ? 20.467 7.861 -14.651 1.00 89.62 101 GLY A C 1
ATOM 819 O O . GLY A 1 101 ? 20.948 6.853 -14.150 1.00 89.62 101 GLY A O 1
ATOM 820 N N . SER A 1 102 ? 19.932 8.820 -13.896 1.00 92.25 102 SER A N 1
ATOM 821 C CA . SER A 1 102 ? 19.963 8.775 -12.424 1.00 92.25 102 SER A CA 1
ATOM 822 C C . SER A 1 102 ? 19.091 7.674 -11.810 1.00 92.25 102 SER A C 1
ATOM 824 O O . SER A 1 102 ? 19.310 7.310 -10.665 1.00 92.25 102 SER A O 1
ATOM 826 N N . HIS A 1 103 ? 18.113 7.151 -12.555 1.00 87.12 103 HIS A N 1
ATOM 827 C CA . HIS A 1 103 ? 17.165 6.122 -12.094 1.00 87.12 103 HIS A CA 1
ATOM 828 C C . HIS A 1 103 ? 17.559 4.714 -12.565 1.00 87.12 103 HIS A C 1
ATOM 830 O O . HIS A 1 103 ? 16.814 3.757 -12.377 1.00 87.12 103 HIS A O 1
ATOM 836 N N . ALA A 1 104 ? 18.708 4.608 -13.233 1.00 83.81 104 ALA A N 1
ATOM 837 C CA . ALA A 1 104 ? 19.184 3.397 -13.869 1.00 83.81 104 ALA A CA 1
ATOM 838 C C . ALA A 1 104 ? 19.398 2.250 -12.876 1.00 83.81 104 ALA A C 1
ATOM 840 O O . ALA A 1 104 ? 18.825 1.172 -13.005 1.00 83.81 104 ALA A O 1
ATOM 841 N N . ASP A 1 105 ? 20.200 2.517 -11.851 1.00 85.38 105 ASP A N 1
ATOM 842 C CA . ASP A 1 105 ? 20.566 1.559 -10.808 1.00 85.38 105 ASP A CA 1
ATOM 843 C C . ASP A 1 105 ? 20.150 2.083 -9.427 1.00 85.38 105 ASP A C 1
ATOM 845 O O . ASP A 1 105 ? 20.895 2.014 -8.454 1.00 85.38 105 ASP A O 1
ATOM 849 N N . ASP A 1 106 ? 18.950 2.666 -9.352 1.00 85.38 106 ASP A N 1
ATOM 850 C CA . ASP A 1 106 ? 18.380 3.173 -8.104 1.00 85.38 106 ASP A CA 1
ATOM 851 C C . ASP A 1 106 ? 17.024 2.515 -7.841 1.00 85.38 106 ASP A C 1
ATOM 853 O O . ASP A 1 106 ? 16.030 2.796 -8.515 1.00 85.38 106 ASP A O 1
ATOM 857 N N . LEU A 1 107 ? 17.008 1.577 -6.891 1.00 82.69 107 LEU A N 1
ATOM 858 C CA . LEU A 1 107 ? 15.816 0.816 -6.520 1.00 82.69 107 LEU A CA 1
ATOM 859 C C . LEU A 1 107 ? 14.751 1.723 -5.903 1.00 82.69 107 LEU A C 1
ATOM 861 O O . LEU A 1 107 ? 13.571 1.614 -6.223 1.00 82.69 107 LEU A O 1
ATOM 865 N N . GLY A 1 108 ? 15.181 2.635 -5.042 1.00 85.19 108 GLY A N 1
ATOM 866 C CA . GLY A 1 108 ? 14.321 3.602 -4.392 1.00 85.19 108 GLY A CA 1
ATOM 867 C C . GLY A 1 108 ? 13.565 4.486 -5.377 1.00 85.19 108 GLY A C 1
ATOM 868 O O . GLY A 1 108 ? 12.347 4.620 -5.280 1.00 85.19 108 GLY A O 1
ATOM 869 N N . TYR A 1 109 ? 14.252 5.004 -6.394 1.00 88.62 109 TYR A N 1
ATOM 870 C CA . TYR A 1 109 ? 13.615 5.788 -7.451 1.00 88.62 109 TYR A CA 1
ATOM 871 C C . TYR A 1 109 ? 12.686 4.976 -8.353 1.00 88.62 109 TYR A C 1
ATOM 873 O O . TYR A 1 109 ? 11.700 5.520 -8.847 1.00 88.62 109 TYR A O 1
ATOM 881 N N . GLN A 1 110 ? 12.969 3.691 -8.565 1.00 85.81 110 GLN A N 1
ATOM 882 C CA 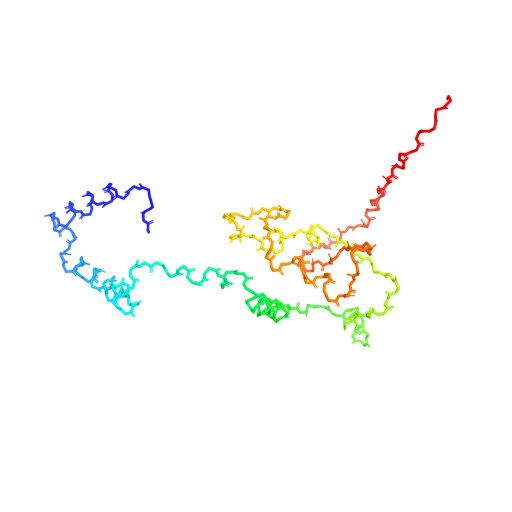. GLN A 1 110 ? 12.085 2.802 -9.325 1.00 85.81 110 GLN A CA 1
ATOM 883 C C . GLN A 1 110 ? 10.793 2.469 -8.565 1.00 85.81 110 GLN A C 1
ATOM 885 O O . GLN A 1 110 ? 9.757 2.248 -9.192 1.00 85.81 110 GLN A O 1
ATOM 890 N N . CYS A 1 111 ? 10.841 2.458 -7.231 1.00 86.06 111 CYS A N 1
ATOM 891 C CA . CYS A 1 111 ? 9.684 2.186 -6.380 1.00 86.06 111 CYS A CA 1
ATOM 892 C C . CYS A 1 111 ? 8.881 3.450 -6.016 1.00 86.06 111 CYS A C 1
ATOM 894 O O . CYS A 1 111 ? 7.655 3.398 -5.954 1.00 86.06 111 CYS A O 1
ATOM 896 N N . GLY A 1 112 ? 9.550 4.586 -5.801 1.00 88.38 112 GLY A N 1
ATOM 897 C CA . GLY A 1 112 ? 8.919 5.854 -5.433 1.00 88.38 112 GLY A CA 1
ATOM 898 C C . GLY A 1 112 ? 8.461 5.927 -3.969 1.00 88.38 112 GLY A C 1
ATOM 899 O O . GLY A 1 112 ? 9.027 5.288 -3.081 1.00 88.38 112 GLY A O 1
ATOM 900 N N . GLY A 1 113 ? 7.448 6.761 -3.710 1.00 89.12 113 GLY A N 1
ATOM 901 C CA . GLY A 1 113 ? 6.853 6.929 -2.380 1.00 89.12 113 GLY A CA 1
ATOM 902 C C . GLY A 1 113 ? 6.141 5.669 -1.882 1.00 89.12 113 GLY A C 1
ATOM 903 O O . GLY A 1 113 ? 5.898 4.736 -2.645 1.00 89.12 113 GLY A O 1
ATOM 904 N N . TRP A 1 114 ? 5.802 5.638 -0.591 1.00 91.25 114 TRP A N 1
ATOM 905 C CA . TRP A 1 114 ? 5.163 4.485 0.064 1.00 91.25 114 TRP A CA 1
ATOM 906 C C . TRP A 1 114 ? 5.939 3.163 -0.048 1.00 91.25 114 TRP A C 1
ATOM 908 O O . TRP A 1 114 ? 5.368 2.085 0.105 1.00 91.25 114 TRP A O 1
ATOM 918 N N . THR A 1 115 ? 7.252 3.237 -0.263 1.00 85.94 115 THR A N 1
ATOM 919 C CA . THR A 1 115 ? 8.146 2.077 -0.255 1.00 85.94 115 THR A CA 1
ATOM 920 C C . THR A 1 115 ? 9.148 2.240 0.875 1.00 85.94 115 THR A C 1
ATOM 922 O O . THR A 1 115 ? 9.997 3.127 0.821 1.00 85.94 115 THR A O 1
ATOM 925 N N . MET A 1 116 ? 9.044 1.383 1.898 1.00 87.75 116 MET A N 1
ATOM 926 C CA . MET A 1 116 ? 9.759 1.442 3.189 1.00 87.75 116 MET A CA 1
ATOM 927 C C . MET A 1 116 ? 9.444 2.667 4.051 1.00 87.75 116 MET A C 1
ATOM 929 O O . MET A 1 116 ? 9.170 2.527 5.238 1.00 87.75 116 MET A O 1
ATOM 933 N N . THR A 1 117 ? 9.463 3.861 3.467 1.00 91.75 117 THR A N 1
ATOM 934 C CA . THR A 1 117 ? 9.122 5.121 4.125 1.00 91.75 117 THR A CA 1
ATOM 935 C C . THR A 1 117 ? 7.990 5.814 3.373 1.00 91.75 117 THR A C 1
ATOM 937 O O . THR A 1 117 ? 7.683 5.487 2.224 1.00 91.75 117 THR A O 1
ATOM 940 N N . TRP A 1 118 ? 7.365 6.801 4.017 1.00 92.81 118 TRP A N 1
ATOM 941 C CA . TRP A 1 118 ? 6.250 7.537 3.423 1.00 92.81 118 TRP A CA 1
ATOM 942 C C . TRP A 1 118 ? 6.642 8.243 2.116 1.00 92.81 118 TRP A C 1
ATOM 944 O O . TRP A 1 118 ? 5.998 8.053 1.085 1.00 92.81 118 TRP A O 1
ATOM 954 N N . HIS A 1 119 ? 7.743 8.997 2.133 1.00 93.38 119 HIS A N 1
ATOM 955 C CA . HIS A 1 119 ? 8.241 9.713 0.955 1.00 93.38 119 HIS A CA 1
ATOM 956 C C . HIS A 1 119 ? 9.083 8.842 0.014 1.00 93.38 119 HIS A C 1
ATOM 958 O O . HIS A 1 119 ? 9.429 9.287 -1.079 1.00 93.38 119 HIS A O 1
ATOM 964 N N . GLY A 1 120 ? 9.408 7.613 0.417 1.00 91.62 120 GLY A N 1
ATOM 965 C CA . GLY A 1 120 ? 10.447 6.826 -0.230 1.00 91.62 120 GLY A CA 1
ATOM 966 C C . GLY A 1 120 ? 11.838 7.387 0.070 1.00 91.62 120 GLY A C 1
ATOM 967 O O . GLY A 1 120 ? 12.027 8.316 0.862 1.00 91.62 120 GLY A O 1
ATOM 968 N N . SER A 1 121 ? 12.853 6.791 -0.535 1.00 90.12 121 SER A N 1
ATOM 969 C CA . SER A 1 121 ? 14.249 7.230 -0.438 1.00 90.12 121 SER A CA 1
ATOM 970 C C . SER A 1 121 ? 15.001 6.746 -1.669 1.00 90.12 121 SER A C 1
ATOM 972 O O . SER A 1 121 ? 14.531 5.827 -2.330 1.00 90.12 121 SER A O 1
ATOM 974 N N . SER A 1 122 ? 16.132 7.368 -1.998 1.00 92.19 122 SER A N 1
ATOM 975 C CA . SER A 1 122 ? 17.014 6.899 -3.070 1.00 92.19 122 SER A CA 1
ATOM 976 C C . SER A 1 122 ? 17.899 5.739 -2.608 1.00 92.19 122 SER A C 1
ATOM 978 O O . SER A 1 122 ? 18.071 5.490 -1.413 1.00 92.19 122 SER A O 1
ATOM 980 N N . GLY A 1 123 ? 18.501 5.046 -3.568 1.00 86.38 123 GLY A N 1
ATOM 981 C CA . GLY A 1 123 ? 19.467 3.984 -3.344 1.00 86.38 123 GLY A CA 1
ATOM 982 C C . GLY A 1 123 ? 18.839 2.609 -3.131 1.00 86.38 123 GLY A C 1
ATOM 983 O O . GLY A 1 123 ? 17.694 2.330 -3.496 1.00 86.38 123 GLY A O 1
ATOM 984 N N . ASN A 1 124 ? 19.628 1.702 -2.557 1.00 81.19 124 ASN A N 1
ATOM 985 C CA . ASN A 1 124 ? 19.211 0.325 -2.314 1.00 81.19 124 ASN A CA 1
ATOM 986 C C . ASN A 1 124 ? 18.438 0.207 -0.991 1.00 81.19 124 ASN A C 1
ATOM 988 O O . ASN A 1 124 ? 18.970 -0.258 0.013 1.00 81.19 124 ASN A O 1
ATOM 992 N N . ILE A 1 125 ? 17.186 0.666 -0.995 1.00 77.62 125 ILE A N 1
ATOM 993 C CA . ILE A 1 125 ? 16.364 0.812 0.218 1.00 77.62 125 ILE A CA 1
ATOM 994 C C . ILE A 1 125 ? 15.716 -0.491 0.711 1.00 77.62 125 ILE A C 1
ATOM 996 O O . ILE A 1 125 ? 15.158 -0.517 1.804 1.00 77.62 125 ILE A O 1
ATOM 1000 N N . THR A 1 126 ? 15.777 -1.577 -0.069 1.00 66.31 126 THR A N 1
ATOM 1001 C CA . THR A 1 126 ? 15.268 -2.893 0.351 1.00 66.31 126 THR A CA 1
ATOM 1002 C C . THR A 1 126 ? 16.256 -4.004 0.027 1.00 66.31 126 THR A C 1
ATOM 1004 O O . THR A 1 126 ? 16.861 -4.031 -1.045 1.00 66.31 126 THR A O 1
ATOM 1007 N N . THR A 1 127 ? 16.379 -4.968 0.935 1.00 53.75 127 THR A N 1
ATOM 1008 C CA . THR A 1 127 ? 17.102 -6.217 0.685 1.00 53.75 127 THR A CA 1
ATOM 1009 C C . THR A 1 127 ? 16.096 -7.254 0.189 1.00 53.75 127 THR A C 1
ATOM 1011 O O . THR A 1 127 ? 15.228 -7.683 0.940 1.00 53.75 127 THR A O 1
ATOM 1014 N N . GLY A 1 128 ? 16.189 -7.656 -1.082 1.00 50.59 128 GLY A N 1
ATOM 1015 C CA . GLY A 1 128 ? 15.479 -8.839 -1.587 1.00 50.59 128 GLY A CA 1
ATOM 1016 C C . GLY A 1 128 ? 14.127 -8.630 -2.284 1.00 50.59 128 GLY A C 1
ATOM 1017 O O . GLY A 1 128 ? 13.473 -9.631 -2.575 1.00 50.59 128 GLY A O 1
ATOM 1018 N N . MET A 1 129 ? 13.706 -7.401 -2.623 1.00 48.16 129 MET A N 1
ATOM 1019 C CA . MET A 1 129 ? 12.442 -7.184 -3.349 1.00 48.16 129 MET A CA 1
ATOM 1020 C C . MET A 1 129 ? 12.568 -6.563 -4.756 1.00 48.16 129 MET A C 1
ATOM 1022 O O . MET A 1 129 ? 13.267 -5.587 -5.014 1.00 48.16 129 MET A O 1
ATOM 1026 N N . LEU A 1 130 ? 11.834 -7.227 -5.656 1.00 47.38 130 LEU A N 1
ATOM 1027 C CA . LEU A 1 130 ? 11.287 -6.912 -6.980 1.00 47.38 130 LEU A CA 1
ATOM 1028 C C . LEU A 1 130 ? 12.128 -6.247 -8.086 1.00 47.38 130 LEU A C 1
ATOM 1030 O O . LEU A 1 130 ? 12.062 -6.720 -9.220 1.00 47.38 130 LEU A O 1
ATOM 1034 N N . TYR A 1 131 ? 12.904 -5.195 -7.840 1.00 44.00 131 TYR A N 1
ATOM 1035 C CA . TYR A 1 131 ? 13.306 -4.318 -8.956 1.00 44.00 131 TYR A CA 1
ATOM 1036 C C . TYR A 1 131 ? 14.750 -4.475 -9.441 1.00 44.00 131 TYR A C 1
ATOM 1038 O O . TYR A 1 131 ? 15.027 -4.236 -10.616 1.00 44.00 131 TYR A O 1
ATOM 1046 N N . ARG A 1 132 ? 15.662 -5.009 -8.613 1.00 42.62 132 ARG A N 1
ATOM 1047 C CA . ARG A 1 132 ? 17.062 -5.259 -9.028 1.00 42.62 132 ARG A CA 1
ATOM 1048 C C . ARG A 1 132 ? 17.183 -6.256 -10.196 1.00 42.62 132 ARG A C 1
ATOM 1050 O O . ARG A 1 132 ? 18.229 -6.349 -10.835 1.00 42.62 132 ARG A O 1
ATOM 1057 N N . PHE A 1 133 ? 16.110 -6.993 -10.485 1.00 37.88 133 PHE A N 1
ATOM 1058 C CA . PHE A 1 133 ? 16.077 -8.040 -11.500 1.00 37.88 133 PHE A CA 1
ATOM 1059 C C . PHE A 1 133 ? 15.649 -7.570 -12.893 1.00 37.88 133 PHE A C 1
ATOM 1061 O O . PHE A 1 133 ? 16.057 -8.196 -13.868 1.00 37.88 133 PHE A O 1
ATOM 1068 N N . TYR A 1 134 ? 14.880 -6.487 -13.051 1.00 41.75 134 TYR A N 1
ATOM 1069 C CA . TYR A 1 134 ? 14.233 -6.247 -14.348 1.00 41.7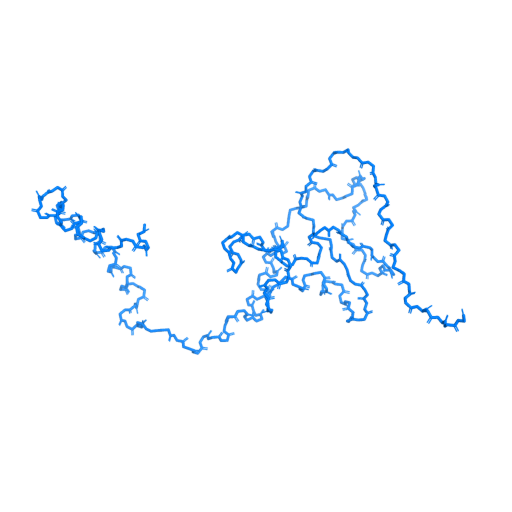5 134 TYR A CA 1
ATOM 1070 C C . TYR A 1 134 ? 15.242 -6.024 -15.490 1.00 41.75 134 TYR A C 1
ATOM 1072 O O . TYR A 1 134 ? 15.137 -6.660 -16.539 1.00 41.75 134 TYR A O 1
ATOM 1080 N N . CYS A 1 135 ? 16.282 -5.219 -15.262 1.00 37.97 135 CYS A N 1
ATOM 1081 C CA . CYS A 1 135 ? 17.312 -4.976 -16.273 1.00 37.97 135 CYS A CA 1
ATOM 1082 C C . CYS A 1 135 ? 18.421 -6.031 -16.336 1.00 37.97 135 CYS A C 1
ATOM 1084 O O . CYS A 1 135 ? 18.924 -6.303 -17.425 1.00 37.97 135 CYS A O 1
ATOM 1086 N N . LYS A 1 136 ? 18.802 -6.648 -15.210 1.00 38.66 136 LYS A N 1
ATOM 1087 C CA . LYS A 1 136 ? 19.858 -7.676 -15.209 1.00 38.66 136 LYS A CA 1
ATOM 1088 C C . LYS A 1 136 ? 19.381 -8.994 -15.825 1.00 38.66 136 LYS A C 1
ATOM 1090 O O . LYS A 1 136 ? 20.126 -9.643 -16.553 1.00 38.66 136 LYS A O 1
ATOM 1095 N N . GLU A 1 137 ? 18.122 -9.364 -15.598 1.00 40.12 137 GLU A N 1
ATOM 1096 C CA . GLU A 1 137 ? 17.592 -10.666 -16.013 1.00 40.12 137 GLU A CA 1
ATOM 1097 C C . GLU A 1 137 ? 17.051 -10.677 -17.453 1.00 40.12 137 GLU A C 1
ATOM 1099 O O . GLU A 1 137 ? 17.116 -11.707 -18.121 1.00 40.12 137 GLU A O 1
ATOM 1104 N N . LEU A 1 138 ? 16.559 -9.544 -17.983 1.00 40.38 138 LEU A N 1
ATOM 1105 C CA . LEU A 1 138 ? 16.145 -9.451 -19.395 1.00 40.38 138 LEU A CA 1
ATOM 1106 C C . LEU A 1 138 ? 17.310 -9.660 -20.378 1.00 40.38 138 LEU A C 1
ATOM 1108 O O . LEU A 1 138 ? 17.076 -10.094 -21.508 1.00 40.38 138 LEU A O 1
ATOM 1112 N N . LEU A 1 139 ? 18.544 -9.397 -19.938 1.00 42.09 139 LEU A N 1
ATOM 1113 C CA . LEU A 1 139 ? 19.752 -9.492 -20.757 1.00 42.09 139 LEU A CA 1
ATOM 1114 C C . LEU A 1 139 ? 20.607 -10.746 -20.469 1.00 42.09 139 LEU A C 1
ATOM 1116 O O . LEU A 1 139 ? 21.608 -10.936 -21.147 1.00 42.09 139 LEU A O 1
ATOM 1120 N N . LYS A 1 140 ? 20.220 -11.625 -19.522 1.00 40.84 140 LYS A N 1
ATOM 1121 C CA . LYS A 1 140 ? 21.003 -12.821 -19.109 1.00 40.84 140 LYS A CA 1
ATOM 1122 C C . LYS A 1 140 ? 22.493 -12.520 -18.817 1.00 40.84 140 LYS A C 1
ATOM 1124 O O . LYS A 1 140 ? 23.362 -13.326 -19.140 1.00 40.84 140 LYS A O 1
ATOM 1129 N N . LEU A 1 141 ? 22.791 -11.361 -18.238 1.00 41.97 141 LEU A N 1
ATOM 1130 C CA . LEU A 1 141 ? 24.169 -10.887 -18.054 1.00 41.97 141 LEU A CA 1
ATOM 1131 C C . LEU A 1 141 ? 24.812 -11.498 -16.791 1.00 41.97 141 LEU A C 1
ATOM 1133 O O . LEU A 1 141 ? 24.192 -11.502 -15.722 1.00 41.97 141 LEU A O 1
ATOM 1137 N N . LYS A 1 142 ? 26.047 -12.011 -16.904 1.00 31.59 142 LYS A N 1
ATOM 1138 C CA . LYS A 1 142 ? 26.807 -12.665 -15.817 1.00 31.59 142 LYS A CA 1
ATOM 1139 C C . LYS A 1 142 ? 27.324 -11.633 -14.807 1.00 31.59 142 LYS A C 1
ATOM 1141 O O . LYS A 1 142 ? 27.562 -10.509 -15.232 1.00 31.59 142 LYS A O 1
ATOM 1146 N N . PRO A 1 143 ? 27.553 -11.992 -13.518 1.00 39.81 143 PRO A N 1
ATOM 1147 C CA . PRO A 1 143 ? 27.999 -11.082 -12.437 1.00 39.81 143 PRO A CA 1
ATOM 1148 C C . PRO A 1 143 ? 29.194 -10.174 -12.767 1.00 39.81 143 PRO A C 1
ATOM 1150 O O . PRO A 1 143 ? 29.393 -9.158 -12.109 1.00 39.81 143 PRO A O 1
ATOM 1153 N N . GLU A 1 144 ? 29.975 -10.583 -13.759 1.00 35.88 144 GLU A N 1
ATOM 1154 C CA . GLU A 1 144 ? 31.274 -10.061 -14.184 1.00 35.88 144 GLU A CA 1
ATOM 1155 C C . GLU A 1 144 ? 31.149 -9.050 -15.340 1.00 35.88 144 GLU A C 1
ATOM 1157 O O . GLU A 1 144 ? 32.118 -8.386 -15.698 1.00 35.88 144 GLU A O 1
ATOM 1162 N N . ASP A 1 145 ? 29.949 -8.917 -15.910 1.00 32.28 145 ASP A N 1
ATOM 1163 C CA . ASP A 1 145 ? 29.640 -7.974 -16.978 1.00 32.28 145 ASP A CA 1
ATOM 1164 C C . ASP A 1 145 ? 29.259 -6.616 -16.361 1.00 32.28 145 ASP A C 1
ATOM 1166 O O . ASP A 1 145 ? 28.339 -6.538 -15.553 1.00 32.28 145 ASP A O 1
ATOM 1170 N N . GLU A 1 146 ? 29.930 -5.518 -16.720 1.00 30.16 146 GLU A N 1
ATOM 1171 C CA . GLU A 1 146 ? 29.546 -4.177 -16.247 1.00 30.16 146 GLU A CA 1
ATOM 1172 C C . GLU A 1 146 ? 28.116 -3.810 -16.714 1.00 30.16 146 GLU A C 1
ATOM 1174 O O . GLU A 1 146 ? 27.794 -3.848 -17.904 1.00 30.16 146 GLU A O 1
ATOM 1179 N N . TYR A 1 147 ? 27.240 -3.444 -15.768 1.00 34.75 147 TYR A N 1
ATOM 1180 C CA . TYR A 1 147 ? 25.786 -3.297 -15.963 1.00 34.75 147 TYR A CA 1
ATOM 1181 C C . TYR A 1 147 ? 25.303 -1.863 -15.742 1.00 34.75 147 TYR A C 1
ATOM 1183 O O . TYR A 1 147 ? 25.722 -1.277 -14.751 1.00 34.75 147 TYR A O 1
ATOM 1191 N N . PHE A 1 148 ? 24.320 -1.347 -16.511 1.00 35.12 148 PHE A N 1
ATOM 1192 C CA . PHE A 1 148 ? 23.756 -0.010 -16.205 1.00 35.12 148 PHE A CA 1
ATOM 1193 C C . PHE A 1 148 ? 22.270 0.329 -16.5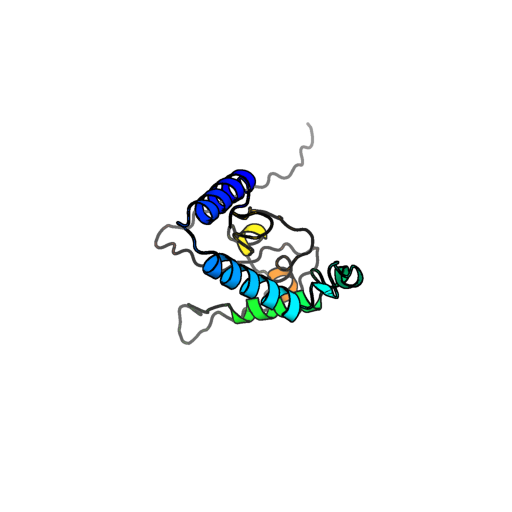73 1.00 35.12 148 PHE A C 1
ATOM 1195 O O . PHE A 1 148 ? 22.013 1.480 -16.849 1.00 35.12 148 PHE A O 1
ATOM 1202 N N . CYS A 1 149 ? 21.282 -0.571 -16.679 1.00 29.58 149 CYS A N 1
ATOM 1203 C CA . CYS A 1 149 ? 19.806 -0.312 -16.877 1.00 29.58 149 CYS A CA 1
ATOM 1204 C C . CYS A 1 149 ? 19.220 1.120 -17.196 1.00 29.58 149 CYS A C 1
ATOM 1206 O O . CYS A 1 149 ? 19.365 2.027 -16.406 1.00 29.58 149 CYS A O 1
ATOM 1208 N N . TYR A 1 150 ? 18.459 1.366 -18.285 1.00 30.62 150 TYR A N 1
ATOM 1209 C CA . TYR A 1 150 ? 17.825 2.684 -18.552 1.00 30.62 150 TYR A CA 1
ATOM 1210 C C . TYR A 1 150 ? 16.370 2.587 -18.086 1.00 30.62 150 TYR A C 1
ATOM 1212 O O . TYR A 1 150 ? 15.540 1.989 -18.772 1.00 30.62 150 TYR A O 1
ATOM 1220 N N . CYS A 1 151 ? 16.043 3.181 -16.939 1.00 32.03 151 CYS A N 1
ATOM 1221 C CA . CYS A 1 151 ? 14.649 3.391 -16.553 1.00 32.03 151 CYS A CA 1
ATOM 1222 C C . CYS A 1 151 ? 14.089 4.597 -17.317 1.00 32.03 151 CYS A C 1
ATOM 1224 O O . CYS A 1 151 ? 14.341 5.752 -16.973 1.00 32.03 151 CYS A O 1
ATOM 1226 N N . LEU A 1 152 ? 13.331 4.320 -18.379 1.00 31.27 152 LEU A N 1
ATOM 1227 C CA . LEU A 1 152 ? 12.505 5.297 -19.089 1.00 31.27 152 LEU A CA 1
ATOM 1228 C C . LEU A 1 152 ? 11.272 5.638 -18.236 1.00 31.27 152 LEU A C 1
ATOM 1230 O O . LEU A 1 152 ? 10.173 5.166 -18.503 1.00 31.27 152 LEU A O 1
ATOM 1234 N N . PHE A 1 153 ? 11.452 6.486 -17.223 1.00 31.11 153 PHE A N 1
ATOM 1235 C CA . PHE A 1 153 ? 10.367 7.325 -16.716 1.00 31.11 153 PHE A CA 1
ATOM 1236 C C . PHE A 1 153 ? 10.562 8.740 -17.256 1.00 31.11 153 PHE A C 1
ATOM 1238 O O . PHE A 1 153 ? 11.621 9.351 -17.109 1.00 31.11 153 PHE A O 1
ATOM 1245 N N . GLY A 1 154 ? 9.551 9.219 -17.979 1.00 29.77 154 GLY A N 1
ATOM 1246 C CA . GLY A 1 154 ? 9.607 10.452 -18.747 1.00 29.77 154 GLY A CA 1
ATOM 1247 C C . GLY A 1 154 ? 9.937 11.672 -17.891 1.00 29.77 154 GLY A C 1
ATOM 1248 O O . GLY A 1 154 ? 9.166 12.068 -17.0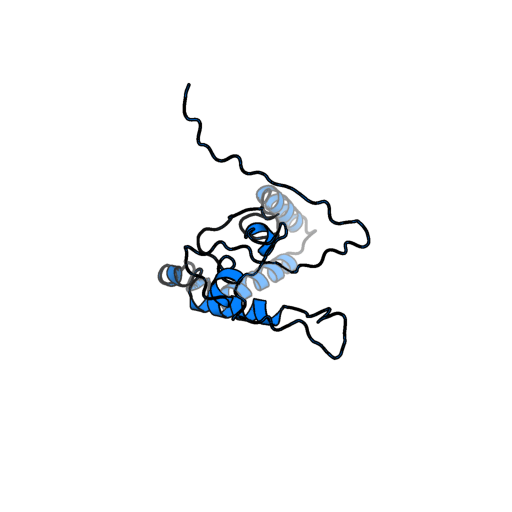23 1.00 29.77 154 GLY A O 1
ATOM 1249 N N . LYS A 1 155 ? 11.039 12.343 -18.227 1.00 28.88 155 LYS A N 1
ATOM 1250 C CA . LYS A 1 155 ? 11.161 13.787 -18.035 1.00 28.88 155 LYS A CA 1
ATOM 1251 C C . LYS A 1 155 ? 11.535 14.430 -19.360 1.00 28.88 155 LYS A C 1
ATOM 1253 O O . LYS A 1 155 ? 12.596 14.173 -19.924 1.00 28.88 155 LYS A O 1
ATOM 1258 N N . PHE A 1 156 ? 10.605 15.247 -19.845 1.00 32.22 156 PHE A N 1
ATOM 1259 C CA . PHE A 1 156 ? 10.804 16.266 -20.865 1.00 32.22 156 PHE A CA 1
ATOM 1260 C C . PHE A 1 156 ? 12.104 17.035 -20.583 1.00 32.22 156 PHE A C 1
ATOM 1262 O O . PHE A 1 156 ? 12.158 17.844 -19.663 1.00 32.22 156 PHE A O 1
ATOM 1269 N N . PHE A 1 157 ? 13.134 16.814 -21.395 1.00 31.30 157 PHE A N 1
ATOM 1270 C CA . PHE A 1 157 ? 14.202 17.787 -21.593 1.00 31.30 157 PHE A CA 1
ATOM 1271 C C . PHE A 1 157 ? 14.126 18.227 -23.050 1.00 31.30 157 PHE A C 1
ATOM 1273 O O . PHE A 1 157 ? 14.740 17.640 -23.939 1.00 31.30 157 PHE A O 1
ATOM 1280 N N . LYS A 1 158 ? 13.281 19.235 -23.294 1.00 31.92 158 LYS A N 1
ATOM 1281 C CA . LYS A 1 158 ? 13.459 20.113 -24.446 1.00 31.92 158 LYS A CA 1
ATOM 1282 C C . LYS A 1 158 ? 14.707 20.946 -24.156 1.00 31.92 158 LYS A C 1
ATOM 1284 O O . LYS A 1 158 ? 14.787 21.581 -23.110 1.00 31.92 158 LYS A O 1
ATOM 1289 N N . ASP A 1 159 ? 15.661 20.871 -25.073 1.00 33.00 159 ASP A N 1
ATOM 1290 C CA . ASP A 1 159 ? 16.744 21.831 -25.265 1.00 33.00 159 ASP A CA 1
ATOM 1291 C C . ASP A 1 159 ? 17.784 21.945 -24.134 1.00 33.00 159 ASP A C 1
ATOM 1293 O O . ASP A 1 159 ? 17.644 22.747 -23.214 1.00 33.00 159 ASP A O 1
ATOM 1297 N N . LYS A 1 160 ? 18.888 21.185 -24.255 1.00 26.78 160 LYS A N 1
ATOM 1298 C CA . LYS A 1 160 ? 20.273 21.655 -24.013 1.00 26.78 160 LYS A CA 1
ATOM 1299 C C . LYS A 1 160 ? 21.319 20.604 -24.438 1.00 26.78 160 LYS A C 1
ATOM 1301 O O . LYS A 1 160 ? 21.049 19.406 -24.351 1.00 26.78 160 LYS A O 1
ATOM 1306 N N . PRO A 1 161 ? 22.493 21.038 -24.941 1.00 27.80 161 PRO A N 1
ATOM 1307 C CA . PRO A 1 161 ? 23.496 20.168 -25.543 1.00 27.80 161 PRO A CA 1
ATOM 1308 C C . PRO A 1 161 ? 24.163 19.262 -24.507 1.00 27.80 161 PRO A C 1
ATOM 1310 O O . PRO A 1 161 ? 24.346 19.633 -23.349 1.00 27.80 161 PRO A O 1
ATOM 1313 N N . VAL A 1 162 ? 24.530 18.068 -24.971 1.00 29.20 162 VAL A N 1
ATOM 1314 C CA . VAL A 1 162 ? 25.263 17.022 -24.255 1.00 29.20 162 VAL A CA 1
ATOM 1315 C C . VAL A 1 162 ? 26.484 17.621 -23.551 1.00 29.20 162 VAL A C 1
ATOM 1317 O O . VAL A 1 162 ? 27.527 17.845 -24.161 1.00 29.20 162 VAL A O 1
ATOM 1320 N N . LEU A 1 163 ? 26.361 17.873 -22.248 1.00 23.23 163 LEU A N 1
ATOM 1321 C CA . LEU A 1 163 ? 27.508 18.112 -21.384 1.00 23.23 163 LEU A CA 1
ATOM 1322 C C . LEU A 1 163 ? 28.248 16.784 -21.248 1.00 23.23 163 LEU A C 1
ATOM 1324 O O . LEU A 1 163 ? 27.809 15.855 -20.570 1.00 23.23 163 LEU A O 1
ATOM 1328 N N . GLN A 1 164 ? 29.371 16.704 -21.951 1.00 26.42 164 GLN A N 1
ATOM 1329 C CA . GLN A 1 164 ? 30.350 15.639 -21.860 1.00 26.42 164 GLN A CA 1
ATOM 1330 C C . GLN A 1 164 ? 30.897 1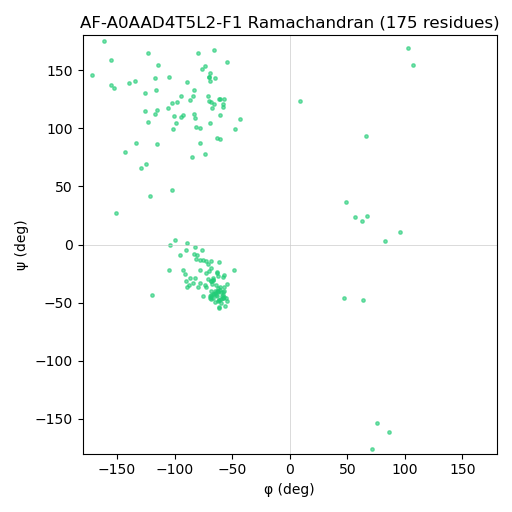5.579 -20.428 1.00 26.42 164 GLN A C 1
ATOM 1332 O O . GLN A 1 164 ? 31.873 16.241 -20.082 1.00 26.42 164 GLN A O 1
ATOM 1337 N N . CYS A 1 165 ? 30.263 14.781 -19.572 1.00 22.42 165 CYS A N 1
ATOM 1338 C CA . CYS A 1 165 ? 30.783 14.497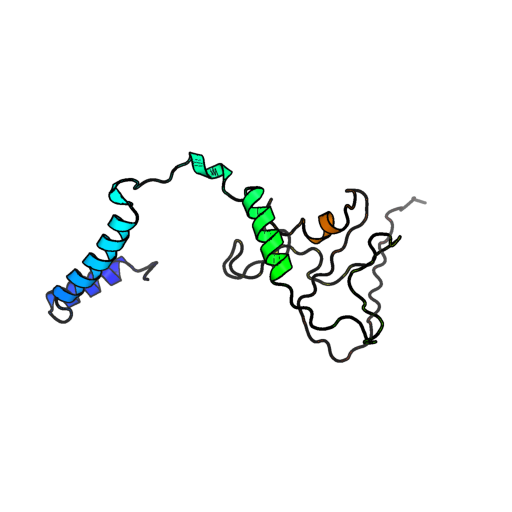 -18.244 1.00 22.42 165 CYS A CA 1
ATOM 1339 C C . CYS A 1 165 ? 31.912 13.464 -18.384 1.00 22.42 165 CYS A C 1
ATOM 1341 O O . CYS A 1 165 ? 31.697 12.255 -18.325 1.00 22.42 165 CYS A O 1
ATOM 1343 N N . ARG A 1 166 ? 33.138 13.949 -18.624 1.00 26.61 166 ARG A N 1
ATOM 1344 C CA . ARG A 1 166 ? 34.359 13.177 -18.371 1.00 26.61 166 ARG A CA 1
ATOM 1345 C C . ARG A 1 166 ? 34.396 12.843 -16.878 1.00 26.61 166 ARG A C 1
ATOM 1347 O O . ARG A 1 166 ? 34.665 13.726 -16.070 1.00 26.61 166 ARG A O 1
ATOM 1354 N N . LYS A 1 167 ? 34.235 11.573 -16.516 1.00 27.03 167 LYS A N 1
ATOM 1355 C CA . LYS A 1 167 ? 34.845 11.043 -15.292 1.00 27.03 167 LYS A CA 1
ATOM 1356 C C . LYS A 1 167 ? 36.091 10.259 -15.685 1.00 27.03 167 LYS A C 1
ATOM 1358 O O . LYS A 1 167 ? 36.016 9.131 -16.153 1.00 27.03 167 LYS A O 1
ATOM 1363 N N . ARG A 1 168 ? 37.243 10.920 -15.528 1.00 25.92 168 ARG A N 1
ATOM 1364 C CA . ARG A 1 168 ? 38.523 10.251 -15.280 1.00 25.92 168 ARG A CA 1
ATOM 1365 C C . ARG A 1 168 ? 38.362 9.477 -13.974 1.00 25.92 168 ARG A C 1
ATOM 1367 O O . ARG A 1 168 ? 38.063 10.101 -12.958 1.00 25.92 168 ARG A O 1
ATOM 1374 N N . THR A 1 169 ? 38.627 8.180 -13.990 1.00 28.03 169 THR A N 1
ATOM 1375 C CA . THR A 1 169 ? 39.032 7.476 -12.774 1.00 28.03 169 THR A CA 1
ATOM 1376 C C . THR A 1 169 ? 40.539 7.326 -12.862 1.00 28.03 169 THR A C 1
ATOM 1378 O O . THR A 1 169 ? 41.068 6.673 -13.758 1.00 28.03 169 THR A O 1
ATOM 1381 N N . ILE A 1 170 ? 41.216 8.056 -11.984 1.00 28.44 170 ILE A N 1
ATOM 1382 C CA . ILE A 1 170 ? 42.647 7.962 -11.724 1.00 28.44 170 ILE A CA 1
ATOM 1383 C C . ILE A 1 170 ? 42.915 6.518 -11.295 1.00 28.44 170 ILE A C 1
ATOM 1385 O O . ILE A 1 170 ? 42.354 6.061 -10.302 1.00 28.44 170 ILE A O 1
ATOM 1389 N N . SER A 1 171 ? 43.727 5.791 -12.063 1.00 29.45 171 SER A N 1
ATOM 1390 C CA . SER A 1 171 ? 44.273 4.512 -11.625 1.00 29.45 171 SER A CA 1
ATOM 1391 C C . SER A 1 171 ? 45.242 4.784 -10.480 1.00 29.45 171 SER A C 1
ATOM 1393 O O . SER A 1 171 ? 46.254 5.463 -10.663 1.00 29.45 171 SER A O 1
ATOM 1395 N N . SER A 1 172 ? 44.934 4.257 -9.303 1.00 33.94 172 SER A N 1
ATOM 1396 C CA . SER A 1 172 ? 45.878 4.108 -8.204 1.00 33.94 172 SER A CA 1
ATOM 1397 C C . SER A 1 172 ? 46.993 3.152 -8.632 1.00 33.94 172 SER A C 1
ATOM 1399 O O . SER A 1 172 ? 46.853 1.946 -8.487 1.00 33.94 172 SER A O 1
ATOM 1401 N N . ASN A 1 173 ? 48.067 3.702 -9.191 1.00 28.02 173 ASN A N 1
ATOM 1402 C CA . ASN A 1 173 ? 49.382 3.076 -9.288 1.00 28.02 173 ASN A CA 1
ATOM 1403 C C . ASN A 1 173 ? 50.415 4.190 -9.091 1.00 28.02 173 ASN A C 1
ATOM 1405 O O . ASN A 1 173 ? 50.943 4.753 -10.046 1.00 28.02 173 ASN A O 1
ATOM 1409 N N . ILE A 1 174 ? 50.636 4.555 -7.828 1.00 29.39 174 ILE A N 1
ATOM 1410 C CA . ILE A 1 174 ? 51.821 5.305 -7.416 1.00 29.39 174 ILE A CA 1
ATOM 1411 C C . ILE A 1 174 ? 52.924 4.260 -7.240 1.00 29.39 174 ILE A C 1
ATOM 1413 O O . ILE A 1 174 ? 52.866 3.443 -6.325 1.00 29.39 174 ILE A O 1
ATOM 1417 N N . VAL A 1 175 ? 53.893 4.269 -8.152 1.00 27.78 175 VAL A N 1
ATOM 1418 C CA . VAL A 1 175 ? 55.201 3.630 -7.971 1.00 27.78 175 VAL A CA 1
ATOM 1419 C C . VAL A 1 175 ? 56.140 4.727 -7.453 1.00 27.78 175 VAL A C 1
ATOM 1421 O O . VAL A 1 175 ? 56.154 5.801 -8.057 1.00 27.78 175 VAL A O 1
ATOM 1424 N N . PRO A 1 176 ? 56.867 4.523 -6.340 1.00 32.19 176 PRO A N 1
ATOM 1425 C CA . PRO A 1 176 ? 57.692 5.565 -5.744 1.00 32.19 176 PRO A CA 1
ATOM 1426 C C . PRO A 1 176 ? 59.065 5.627 -6.424 1.00 32.19 176 PRO A C 1
ATOM 1428 O O . PRO A 1 176 ? 59.746 4.605 -6.496 1.00 32.19 176 PRO A O 1
ATOM 1431 N N . ILE A 1 177 ? 59.467 6.823 -6.865 1.00 34.75 177 ILE A N 1
ATOM 1432 C CA . ILE A 1 177 ? 60.854 7.320 -6.865 1.00 34.75 177 ILE A CA 1
ATOM 1433 C C . ILE A 1 177 ? 60.787 8.807 -6.520 1.00 34.75 177 ILE A C 1
ATOM 1435 O O . ILE A 1 177 ? 59.957 9.501 -7.152 1.00 34.75 177 ILE A O 1
#

Radius of gyration: 27.35 Å; Cα contacts (8 Å, |Δi|>4): 91; chains: 1; bounding box: 90×42×68 Å

Mean predicted aligned error: 12.95 Å

Foldseek 3Di:
DDDPPVVVVVVVVVVCCVVVVDDVVNVVVVVVVVVVVCVVVCCVVPVDDDPVCPCVVQHPVVLVVVLVVVVVPDDCPDADPDPVDGNPPPDLPDPDDDADDPCFQWPQSVVAAPDVHRGTDTHDPDDRDHDNCNQCVVNVDDPPDDDTGHPPDDDDDDDDDDPPPDDDDDPPDDDDD